Protein AF-A0A1B8XVZ8-F1 (afdb_monomer)

Structure (mmCIF, N/CA/C/O backbone):
data_AF-A0A1B8XVZ8-F1
#
_entry.id   AF-A0A1B8XVZ8-F1
#
loop_
_atom_site.group_PDB
_atom_site.id
_atom_site.type_symbol
_atom_site.label_atom_id
_atom_site.label_alt_id
_atom_site.label_comp_id
_atom_site.label_asym_id
_atom_site.label_entity_id
_atom_site.label_seq_id
_atom_site.pdbx_PDB_ins_code
_atom_site.Cartn_x
_atom_site.Cartn_y
_atom_site.Cartn_z
_atom_site.occupancy
_atom_site.B_iso_or_equiv
_atom_site.auth_seq_id
_atom_site.auth_comp_id
_atom_site.auth_asym_id
_atom_site.auth_atom_id
_atom_site.pdbx_PDB_model_num
ATOM 1 N N . MET A 1 1 ? -0.360 -5.481 -112.621 1.00 39.66 1 MET A N 1
ATOM 2 C CA . MET A 1 1 ? 1.104 -5.277 -112.575 1.00 39.66 1 MET A CA 1
ATOM 3 C C . MET A 1 1 ? 1.523 -5.323 -111.112 1.00 39.66 1 MET A C 1
ATOM 5 O O . MET A 1 1 ? 0.872 -4.673 -110.307 1.00 39.66 1 MET A O 1
ATOM 9 N N . LEU A 1 2 ? 2.487 -6.186 -110.783 1.00 43.72 2 LEU A N 1
ATOM 10 C CA . LEU A 1 2 ? 2.990 -6.499 -109.436 1.00 43.72 2 LEU A CA 1
ATOM 11 C C . LEU A 1 2 ? 3.432 -5.264 -108.626 1.00 43.72 2 LEU A C 1
ATOM 13 O O . LEU A 1 2 ? 4.011 -4.345 -109.195 1.00 43.72 2 LEU A O 1
ATOM 17 N N . GLY A 1 3 ? 3.289 -5.325 -107.295 1.00 42.59 3 GLY A N 1
ATOM 18 C CA . GLY A 1 3 ? 3.869 -4.341 -106.373 1.00 42.59 3 GLY A CA 1
ATOM 19 C C . GLY A 1 3 ? 3.903 -4.780 -104.898 1.00 42.59 3 GLY A C 1
ATOM 20 O O . GLY A 1 3 ? 3.049 -4.368 -104.131 1.00 42.59 3 GLY A O 1
ATOM 21 N N . TYR A 1 4 ? 4.854 -5.663 -104.560 1.00 45.09 4 TYR A N 1
ATOM 22 C CA . TYR A 1 4 ? 5.573 -5.867 -103.277 1.00 45.09 4 TYR A CA 1
ATOM 23 C C . TYR A 1 4 ? 4.882 -5.677 -101.891 1.00 45.09 4 TYR A C 1
ATOM 25 O O . TYR A 1 4 ? 4.446 -4.600 -101.501 1.00 45.09 4 TYR A O 1
ATOM 33 N N . ARG A 1 5 ? 4.941 -6.743 -101.070 1.00 46.56 5 ARG A N 1
ATOM 34 C CA . ARG A 1 5 ? 4.748 -6.772 -99.598 1.00 46.56 5 ARG A CA 1
ATOM 35 C C . ARG A 1 5 ? 6.018 -6.325 -98.862 1.00 46.56 5 ARG A C 1
ATOM 37 O O . ARG A 1 5 ? 7.082 -6.800 -99.238 1.00 46.56 5 ARG A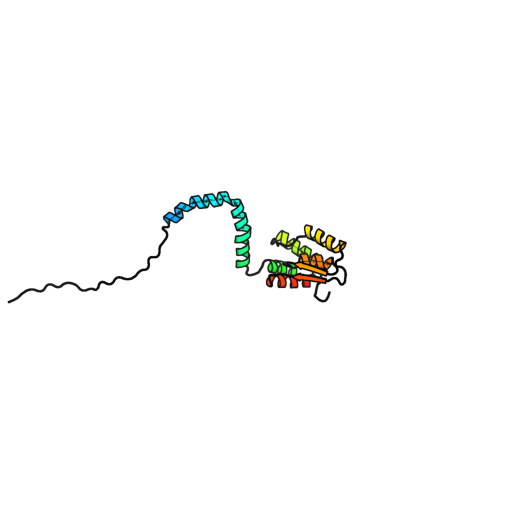 O 1
ATOM 44 N N . LEU A 1 6 ? 5.878 -5.638 -97.721 1.00 53.22 6 LEU A N 1
ATOM 45 C CA . LEU A 1 6 ? 6.696 -5.849 -96.507 1.00 53.22 6 LEU A CA 1
ATOM 46 C C . LEU A 1 6 ? 5.843 -5.592 -95.233 1.00 53.22 6 LEU A C 1
ATOM 48 O O . LEU A 1 6 ? 4.955 -4.741 -95.289 1.00 53.22 6 LEU A O 1
ATOM 52 N N . PRO A 1 7 ? 6.055 -6.327 -94.117 1.00 53.31 7 PRO A N 1
ATOM 53 C CA . PRO A 1 7 ? 5.174 -6.334 -92.942 1.00 53.31 7 PRO A CA 1
ATOM 54 C C . PRO A 1 7 ? 5.705 -5.449 -91.797 1.00 53.31 7 PRO A C 1
ATOM 56 O O . PRO A 1 7 ? 6.915 -5.366 -91.598 1.00 53.31 7 PRO A O 1
ATOM 59 N N . ILE A 1 8 ? 4.822 -4.843 -90.994 1.00 54.94 8 ILE A N 1
ATOM 60 C CA . ILE A 1 8 ? 5.209 -4.165 -89.744 1.00 54.94 8 ILE A CA 1
ATOM 61 C C . ILE A 1 8 ? 4.353 -4.694 -88.584 1.00 54.94 8 ILE A C 1
ATOM 63 O O . ILE A 1 8 ? 3.176 -4.377 -88.470 1.00 54.94 8 ILE A O 1
ATOM 67 N N . SER A 1 9 ? 5.008 -5.557 -87.801 1.00 46.16 9 SER A N 1
ATOM 68 C CA . SER A 1 9 ? 4.951 -5.800 -86.350 1.00 46.16 9 SER A CA 1
ATOM 69 C C . SER A 1 9 ? 3.714 -5.385 -85.541 1.00 46.16 9 SER A C 1
ATOM 71 O O . SER A 1 9 ? 3.433 -4.203 -85.358 1.00 46.16 9 SER A O 1
ATOM 73 N N . ASP A 1 10 ? 3.123 -6.393 -84.898 1.00 50.22 10 ASP A N 1
ATOM 74 C CA . ASP A 1 10 ? 2.216 -6.320 -83.751 1.00 50.22 10 ASP A CA 1
ATOM 75 C C . ASP A 1 10 ? 2.806 -5.568 -82.540 1.00 50.22 10 ASP A C 1
ATOM 77 O O . ASP A 1 10 ? 4.005 -5.668 -82.269 1.00 50.22 10 ASP A O 1
ATOM 81 N N . THR A 1 11 ? 1.942 -4.887 -81.772 1.00 50.44 11 THR A N 1
ATOM 82 C CA . THR A 1 11 ? 1.692 -5.032 -80.307 1.00 50.44 11 THR A CA 1
ATOM 83 C C . THR A 1 11 ? 1.276 -3.714 -79.611 1.00 50.44 11 THR A C 1
ATOM 85 O O . THR A 1 11 ? 1.648 -2.628 -80.057 1.00 50.44 11 THR A O 1
ATOM 88 N N . PRO A 1 12 ? 0.452 -3.782 -78.537 1.00 50.31 12 PRO A N 1
ATOM 89 C CA . PRO A 1 12 ? -0.285 -2.647 -77.979 1.00 50.31 12 PRO A CA 1
ATOM 90 C C . PRO A 1 12 ? 0.503 -1.918 -76.878 1.00 50.31 12 PRO A C 1
ATOM 92 O O . PRO A 1 12 ? 1.134 -2.548 -76.032 1.00 50.31 12 PRO A O 1
ATOM 95 N N . ILE A 1 13 ? 0.413 -0.586 -76.830 1.00 54.59 13 ILE A N 1
ATOM 96 C CA . ILE A 1 13 ? 1.015 0.217 -75.757 1.00 54.59 13 ILE A CA 1
ATOM 97 C C . ILE A 1 13 ? -0.054 0.558 -74.715 1.00 54.59 13 ILE A C 1
ATOM 99 O O . ILE A 1 13 ? -0.819 1.506 -74.864 1.00 54.59 13 ILE A O 1
ATOM 103 N N . THR A 1 14 ? -0.047 -0.193 -73.620 1.00 55.38 14 THR A N 1
ATOM 104 C CA . THR A 1 14 ? -0.443 0.296 -72.293 1.00 55.38 14 THR A CA 1
ATOM 105 C C . THR A 1 14 ? 0.753 0.145 -71.363 1.00 55.38 14 THR A C 1
ATOM 107 O O . THR A 1 14 ? 1.286 -0.960 -71.257 1.00 55.38 14 THR A O 1
ATOM 110 N N . PRO A 1 15 ? 1.128 1.200 -70.626 1.00 52.59 15 PRO A N 1
ATOM 111 C CA . PRO A 1 15 ? 1.596 0.998 -69.263 1.00 52.59 15 PRO A CA 1
ATOM 112 C C . PRO A 1 15 ? 0.794 1.900 -68.311 1.00 52.59 15 PRO A C 1
ATOM 114 O O . PRO A 1 15 ? 0.677 3.105 -68.503 1.00 52.59 15 PRO A O 1
ATOM 117 N N . LEU A 1 16 ? 0.017 1.308 -67.409 1.00 45.56 16 LEU A N 1
ATOM 118 C CA . LEU A 1 16 ? 0.456 0.849 -66.086 1.00 45.56 16 LEU A CA 1
ATOM 119 C C . LEU A 1 16 ? 0.626 2.027 -65.108 1.00 45.56 16 LEU A C 1
ATOM 121 O O . LEU A 1 16 ? 1.671 2.666 -65.023 1.00 45.56 16 LEU A O 1
ATOM 125 N N . LEU A 1 17 ? -0.443 2.277 -64.350 1.00 53.72 17 LEU A N 1
ATOM 126 C CA . LEU A 1 17 ? -0.427 2.996 -63.078 1.00 53.72 17 LEU A CA 1
ATOM 127 C C . LEU A 1 17 ? 0.531 2.302 -62.094 1.00 53.72 17 LEU A C 1
ATOM 129 O O . LEU A 1 17 ? 0.345 1.123 -61.801 1.00 53.72 17 LEU A O 1
ATOM 133 N N . LEU A 1 18 ? 1.472 3.045 -61.507 1.00 57.47 18 LEU A N 1
ATOM 134 C CA . LEU A 1 18 ? 2.096 2.698 -60.224 1.00 57.47 18 LEU A CA 1
ATOM 135 C C . LEU A 1 18 ? 2.129 3.946 -59.319 1.00 57.47 18 LEU A C 1
ATOM 137 O O . LEU A 1 18 ? 2.445 5.037 -59.799 1.00 57.47 18 LEU A O 1
ATOM 141 N N . PRO A 1 19 ? 1.780 3.824 -58.024 1.00 52.00 19 PRO A N 1
ATOM 142 C CA . PRO A 1 19 ? 1.675 4.957 -57.114 1.00 52.00 19 PRO A CA 1
ATOM 143 C C . PRO A 1 19 ? 3.063 5.409 -56.640 1.00 52.00 19 PRO A C 1
ATOM 145 O O . PRO A 1 19 ? 3.910 4.596 -56.274 1.00 52.00 19 PRO A O 1
ATOM 148 N N . LEU A 1 20 ? 3.282 6.726 -56.605 1.00 51.56 20 LEU A N 1
ATOM 149 C CA . LEU A 1 20 ? 4.469 7.357 -56.024 1.00 51.56 20 LEU A CA 1
ATOM 150 C C . LEU A 1 20 ? 4.533 7.081 -54.507 1.00 51.56 20 LEU A C 1
ATOM 152 O O . LEU A 1 20 ? 4.014 7.849 -53.695 1.00 51.56 20 LEU A O 1
ATOM 156 N N . SER A 1 21 ? 5.212 6.014 -54.091 1.00 59.22 21 SER A N 1
ATOM 157 C CA . SER A 1 21 ? 5.698 5.899 -52.716 1.00 59.22 21 SER A CA 1
ATOM 158 C C . SER A 1 21 ? 6.883 6.853 -52.549 1.00 59.22 21 SER A C 1
ATOM 160 O O . SER A 1 21 ? 7.985 6.571 -53.022 1.00 59.22 21 SER A O 1
ATOM 162 N N . ARG A 1 22 ? 6.672 8.005 -51.899 1.00 63.50 22 ARG A N 1
ATOM 163 C CA . ARG A 1 22 ? 7.755 8.904 -51.465 1.00 63.50 22 ARG A CA 1
ATOM 164 C C . ARG A 1 22 ? 8.618 8.190 -50.419 1.00 63.50 22 ARG A C 1
ATOM 166 O O . ARG A 1 22 ? 8.406 8.335 -49.220 1.00 63.50 22 ARG A O 1
ATOM 173 N N . MET A 1 23 ? 9.593 7.412 -50.880 1.00 62.47 23 MET A N 1
ATOM 174 C CA . MET A 1 23 ? 10.699 6.938 -50.057 1.00 62.47 23 MET A CA 1
ATOM 175 C C . MET A 1 23 ? 11.576 8.142 -49.726 1.00 62.47 23 MET A C 1
ATOM 177 O O . MET A 1 23 ? 12.202 8.736 -50.603 1.00 62.47 23 MET A O 1
ATOM 181 N N . VAL A 1 24 ? 11.604 8.531 -48.454 1.00 68.12 24 VAL A N 1
ATOM 182 C CA . VAL A 1 24 ? 12.625 9.452 -47.954 1.00 68.12 24 VAL A CA 1
ATOM 183 C C . VAL A 1 24 ? 13.976 8.774 -48.186 1.00 68.12 24 VAL A C 1
ATOM 185 O O . VAL A 1 24 ? 14.163 7.630 -47.774 1.00 68.12 24 VAL A O 1
ATOM 188 N N . SER A 1 25 ? 14.890 9.433 -48.905 1.00 80.62 25 SER A N 1
ATOM 189 C CA . SER A 1 25 ? 16.173 8.824 -49.271 1.00 80.62 25 SER A CA 1
ATOM 190 C C . SER A 1 25 ? 16.944 8.414 -48.006 1.00 80.62 25 SER A C 1
ATOM 192 O O . SER A 1 25 ? 17.126 9.256 -47.121 1.00 80.62 25 SER A O 1
ATOM 194 N N . PRO A 1 26 ? 17.431 7.163 -47.899 1.00 77.75 26 PRO A N 1
ATOM 195 C CA . PRO A 1 26 ? 18.151 6.679 -46.717 1.00 77.75 26 PRO A CA 1
ATOM 196 C C . PRO A 1 26 ? 19.396 7.520 -46.387 1.00 77.75 26 PRO A C 1
ATOM 198 O O . PRO A 1 26 ? 19.793 7.613 -45.227 1.00 77.75 26 PRO A O 1
ATOM 201 N N . ALA A 1 27 ? 19.961 8.215 -47.379 1.00 80.19 27 ALA A N 1
ATOM 202 C CA . ALA A 1 27 ? 21.061 9.158 -47.193 1.00 80.19 27 ALA A CA 1
ATOM 203 C C . ALA A 1 27 ? 20.692 10.349 -46.290 1.00 80.19 27 ALA A C 1
ATOM 205 O O . ALA A 1 27 ? 21.509 10.801 -45.491 1.00 80.19 27 ALA A O 1
ATOM 206 N N . ILE A 1 28 ? 19.449 10.834 -46.377 1.00 81.62 28 ILE A N 1
ATOM 207 C CA . ILE A 1 28 ? 18.967 11.949 -45.555 1.00 81.62 28 ILE A CA 1
ATOM 208 C C . ILE A 1 28 ? 18.852 11.498 -44.097 1.00 81.62 28 ILE A C 1
ATOM 210 O O . ILE A 1 28 ? 19.278 12.219 -43.204 1.00 81.62 28 ILE A O 1
ATOM 214 N N . ALA A 1 29 ? 18.357 10.282 -43.845 1.00 78.56 29 ALA A N 1
ATOM 215 C CA . ALA A 1 29 ? 18.264 9.728 -42.493 1.00 78.56 29 ALA A CA 1
ATOM 216 C C . ALA A 1 29 ? 19.648 9.539 -41.843 1.00 78.56 29 ALA A C 1
ATOM 218 O O . ALA A 1 29 ? 19.831 9.884 -40.675 1.00 78.56 29 ALA A O 1
ATOM 219 N N . LEU A 1 30 ? 20.636 9.061 -42.611 1.00 85.75 30 LEU A N 1
ATOM 220 C CA . LEU A 1 30 ? 22.019 8.890 -42.149 1.00 85.75 30 LEU A CA 1
ATOM 221 C C . LEU A 1 30 ? 22.668 10.220 -41.725 1.00 85.75 30 LEU A C 1
ATOM 223 O O . LEU A 1 30 ? 23.415 10.250 -40.748 1.00 85.75 30 LEU A O 1
ATOM 227 N N . ALA A 1 31 ? 22.349 11.330 -42.399 1.00 86.06 31 ALA A N 1
ATOM 228 C CA . ALA A 1 31 ? 22.917 12.644 -42.090 1.00 86.06 31 ALA A CA 1
ATOM 229 C C . ALA A 1 31 ? 22.510 13.185 -40.703 1.00 86.06 31 ALA A C 1
ATOM 231 O O . ALA A 1 31 ? 23.257 13.951 -40.095 1.00 86.06 31 ALA A O 1
ATOM 232 N N . PHE A 1 32 ? 21.362 12.760 -40.165 1.00 87.44 32 PHE A N 1
ATOM 233 C CA . PHE A 1 32 ? 20.898 13.178 -38.836 1.00 87.44 32 PHE A CA 1
ATOM 234 C C . PHE A 1 32 ? 21.447 12.319 -37.691 1.00 87.44 32 PHE A C 1
ATOM 236 O O . PHE A 1 32 ? 21.352 12.722 -36.531 1.00 87.44 32 PHE A O 1
ATOM 243 N N . ILE A 1 33 ? 22.062 11.169 -37.984 1.00 87.19 33 ILE A N 1
ATOM 244 C CA . ILE A 1 33 ? 22.622 10.259 -36.975 1.00 87.19 33 ILE A CA 1
ATOM 245 C C . ILE A 1 33 ? 23.597 10.954 -36.008 1.00 87.19 33 ILE A C 1
ATOM 247 O O . ILE A 1 33 ? 23.378 10.839 -34.802 1.00 87.19 33 ILE A O 1
ATOM 251 N N . PRO A 1 34 ? 24.627 11.708 -36.444 1.00 87.50 34 PRO A N 1
ATOM 252 C CA . PRO A 1 34 ? 25.554 12.353 -35.508 1.00 87.50 34 PRO A CA 1
ATOM 253 C C . PRO A 1 34 ? 24.871 13.416 -34.634 1.00 87.50 34 PRO A C 1
ATOM 255 O O . PRO A 1 34 ? 25.215 13.568 -33.459 1.00 87.50 34 PRO A O 1
ATOM 258 N N . PHE A 1 35 ? 23.861 14.113 -35.163 1.00 86.44 35 PHE A N 1
ATOM 259 C CA . PHE A 1 35 ? 23.075 15.092 -34.409 1.00 86.44 35 PHE A CA 1
ATOM 260 C C . PHE A 1 35 ? 22.212 14.417 -33.333 1.00 86.44 35 PHE A C 1
ATOM 262 O O . PHE A 1 35 ? 22.218 14.841 -32.177 1.00 86.44 35 PHE A O 1
ATOM 269 N N . ILE A 1 36 ? 21.550 13.309 -33.680 1.00 82.75 36 ILE A N 1
ATOM 270 C CA . ILE A 1 36 ? 20.770 12.495 -32.740 1.00 82.75 36 ILE A CA 1
ATOM 271 C C . ILE A 1 36 ? 21.676 11.863 -31.676 1.00 82.75 36 ILE A C 1
ATOM 273 O O . ILE A 1 36 ? 21.346 11.922 -30.495 1.00 82.75 36 ILE A O 1
ATOM 277 N N . ILE A 1 37 ? 22.842 11.327 -32.049 1.00 85.06 37 ILE A N 1
ATOM 278 C CA . ILE A 1 37 ? 23.827 10.788 -31.095 1.00 85.06 37 ILE A CA 1
ATOM 279 C C . ILE A 1 37 ? 24.281 11.880 -30.120 1.00 85.06 37 ILE A C 1
ATOM 281 O O . ILE A 1 37 ? 24.318 11.655 -28.911 1.00 85.06 37 ILE A O 1
ATOM 285 N N . THR A 1 38 ? 24.567 13.085 -30.617 1.00 85.31 38 THR A N 1
ATOM 286 C CA . THR A 1 38 ? 24.976 14.216 -29.771 1.00 85.31 38 THR A CA 1
ATOM 287 C C . THR A 1 38 ? 23.860 14.637 -28.814 1.00 85.31 38 THR A C 1
ATOM 289 O O . THR A 1 38 ? 24.129 14.878 -27.636 1.00 85.31 38 THR A O 1
ATOM 292 N N . LEU A 1 39 ? 22.605 14.667 -29.276 1.00 82.50 39 LEU A N 1
ATOM 293 C CA . LEU A 1 39 ? 21.431 14.893 -28.430 1.00 82.50 39 LEU A CA 1
ATOM 294 C C . LEU A 1 39 ? 21.294 13.806 -27.355 1.00 82.50 39 LEU A C 1
ATOM 296 O O . LEU A 1 39 ? 21.143 14.133 -26.181 1.00 82.50 39 LEU A O 1
ATOM 300 N N . ILE A 1 40 ? 21.424 12.528 -27.710 1.00 78.00 40 ILE A N 1
ATOM 301 C CA . ILE A 1 40 ? 21.340 11.417 -26.750 1.00 78.00 40 ILE A CA 1
ATOM 302 C C . ILE A 1 40 ? 22.455 11.513 -25.700 1.00 78.00 40 ILE A C 1
ATOM 304 O O . ILE A 1 40 ? 22.182 11.339 -24.516 1.00 78.00 40 ILE A O 1
ATOM 308 N N . ILE A 1 41 ? 23.692 11.846 -26.085 1.00 81.44 41 ILE A N 1
ATOM 309 C CA . ILE A 1 41 ? 24.811 12.014 -25.140 1.00 81.44 41 ILE A CA 1
ATOM 310 C C . ILE A 1 41 ? 24.594 13.239 -24.241 1.00 81.44 41 ILE A C 1
ATOM 312 O O . ILE A 1 41 ? 24.799 13.163 -23.027 1.00 81.44 41 ILE A O 1
ATOM 316 N N . ARG A 1 42 ? 24.167 14.370 -24.814 1.00 82.12 42 ARG A N 1
ATOM 317 C CA . ARG A 1 42 ? 23.926 15.624 -24.084 1.00 82.12 42 ARG A CA 1
ATOM 318 C C . ARG A 1 42 ? 22.788 15.485 -23.079 1.00 82.12 42 ARG A C 1
ATOM 320 O O . ARG A 1 42 ? 22.908 15.952 -21.951 1.00 82.12 42 ARG A O 1
ATOM 327 N N . TYR A 1 43 ? 21.716 14.810 -23.475 1.00 84.38 43 TYR A N 1
ATOM 328 C CA . TYR A 1 43 ? 20.546 14.558 -22.645 1.00 84.38 43 TYR A CA 1
ATOM 329 C C . TYR A 1 43 ? 20.589 13.178 -21.981 1.00 84.38 43 TYR A C 1
ATOM 331 O O . TYR A 1 43 ? 19.565 12.732 -21.472 1.00 84.38 43 TYR A O 1
ATOM 339 N N . ARG A 1 44 ? 21.755 12.512 -21.915 1.00 80.94 44 ARG A N 1
ATOM 340 C CA . ARG A 1 44 ? 21.891 11.123 -21.432 1.00 80.94 44 ARG A CA 1
ATOM 341 C C . ARG A 1 44 ? 21.233 10.879 -20.080 1.00 80.94 44 ARG A C 1
ATOM 343 O O . ARG A 1 44 ? 20.660 9.821 -19.871 1.00 80.94 44 ARG A O 1
ATOM 350 N N . HIS A 1 45 ? 21.278 11.858 -19.174 1.00 74.88 45 HIS A N 1
ATOM 351 C CA . HIS A 1 45 ? 20.641 11.755 -17.861 1.00 74.88 45 HIS A CA 1
ATOM 352 C C . HIS A 1 45 ? 19.112 11.777 -17.963 1.00 74.88 45 HIS A C 1
ATOM 354 O O . HIS A 1 45 ? 18.458 10.912 -17.389 1.00 74.88 45 HIS A O 1
ATOM 360 N N . TYR A 1 46 ? 18.539 12.698 -18.742 1.00 79.50 46 TYR A N 1
ATOM 361 C CA . TYR A 1 46 ? 17.097 12.743 -19.000 1.00 79.50 46 TYR A CA 1
ATOM 362 C C . TYR A 1 46 ? 16.627 11.531 -19.803 1.00 79.50 46 TYR A C 1
ATOM 364 O O . TYR A 1 46 ? 15.578 10.972 -19.508 1.00 79.50 46 TYR A O 1
ATOM 372 N N . PHE A 1 47 ? 17.426 11.078 -20.768 1.00 77.19 47 PHE A N 1
ATOM 373 C CA . PHE A 1 47 ? 17.157 9.881 -21.552 1.00 77.19 47 PHE A CA 1
ATOM 374 C C . PHE A 1 47 ? 17.201 8.616 -20.689 1.00 77.19 47 PHE A C 1
ATOM 376 O O . PHE A 1 47 ? 16.318 7.779 -20.808 1.00 77.19 47 PHE A O 1
ATOM 383 N N . LEU A 1 48 ? 18.163 8.488 -19.768 1.00 75.31 48 LEU A N 1
ATOM 384 C CA . LEU A 1 48 ? 18.219 7.379 -18.809 1.00 75.31 48 LEU A CA 1
ATOM 385 C C . LEU A 1 48 ? 17.027 7.393 -17.849 1.00 75.31 48 LEU A C 1
ATOM 387 O O . LEU A 1 48 ? 16.458 6.335 -17.579 1.00 75.31 48 LEU A O 1
ATOM 391 N N . LEU A 1 49 ? 16.629 8.572 -17.358 1.00 74.50 49 LEU A N 1
ATOM 392 C CA . LEU A 1 49 ? 15.430 8.720 -16.532 1.00 74.50 49 LEU A CA 1
ATOM 393 C C . LEU A 1 49 ? 14.174 8.346 -17.321 1.00 74.50 49 LEU A C 1
ATOM 395 O O . LEU A 1 49 ? 13.376 7.557 -16.833 1.00 74.50 49 LEU A O 1
ATOM 399 N N . PHE A 1 50 ? 14.029 8.829 -18.553 1.00 76.38 50 PHE A N 1
ATOM 400 C CA . PHE A 1 50 ? 12.910 8.500 -19.434 1.00 76.38 50 PHE A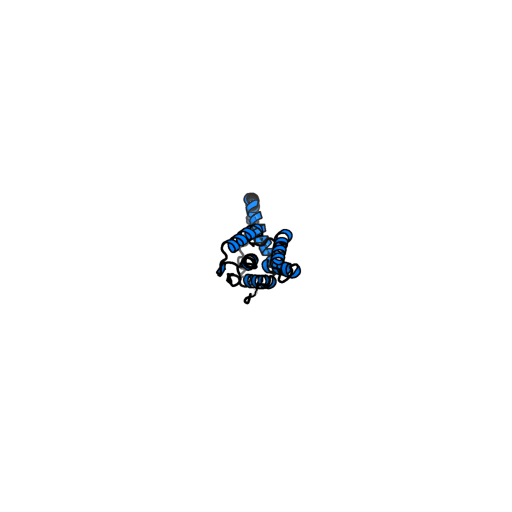 CA 1
ATOM 401 C C . PHE A 1 50 ? 12.870 7.007 -19.789 1.00 76.38 50 PHE A C 1
ATOM 403 O O . PHE A 1 50 ? 11.834 6.361 -19.658 1.00 76.38 50 PHE A O 1
ATOM 410 N N . TYR A 1 51 ? 14.004 6.425 -20.173 1.00 73.62 51 TYR A N 1
ATOM 411 C CA . TYR A 1 51 ? 14.115 5.012 -20.519 1.00 73.62 51 TYR A CA 1
ATOM 412 C C . TYR A 1 51 ? 13.747 4.116 -19.331 1.00 73.62 51 TYR A C 1
ATOM 414 O O . TYR A 1 51 ? 12.914 3.223 -19.474 1.00 73.62 51 TYR A O 1
ATOM 422 N N . ARG A 1 52 ? 14.292 4.385 -18.135 1.00 65.50 52 ARG A N 1
ATOM 423 C CA . ARG A 1 52 ? 13.971 3.611 -16.924 1.00 65.50 52 ARG A CA 1
ATOM 424 C C . ARG A 1 52 ? 12.545 3.849 -16.429 1.00 65.50 52 ARG A C 1
ATOM 426 O O . ARG A 1 52 ? 11.887 2.900 -16.021 1.00 65.50 52 ARG A O 1
ATOM 433 N N . ALA A 1 53 ? 12.068 5.093 -16.440 1.00 62.06 53 ALA A N 1
ATOM 434 C CA . ALA A 1 53 ? 10.767 5.445 -15.875 1.00 62.06 53 ALA A CA 1
ATOM 435 C C . ALA A 1 53 ? 9.589 5.151 -16.813 1.00 62.06 53 ALA A C 1
ATOM 437 O O . ALA A 1 53 ? 8.483 4.954 -16.320 1.00 62.06 53 ALA A O 1
ATOM 438 N N . VAL A 1 54 ? 9.802 5.133 -18.132 1.00 67.31 54 VAL A N 1
ATOM 439 C CA . VAL A 1 54 ? 8.725 4.999 -19.125 1.00 67.31 54 VAL A CA 1
ATOM 440 C C . VAL A 1 54 ? 8.888 3.735 -19.957 1.00 67.31 54 VAL A C 1
ATOM 442 O O . VAL A 1 54 ? 7.982 2.908 -19.960 1.00 67.31 54 VAL A O 1
ATOM 445 N N . LEU A 1 55 ? 10.023 3.550 -20.639 1.00 68.00 55 LEU A N 1
ATOM 446 C CA . LEU A 1 55 ? 10.182 2.441 -21.588 1.00 68.00 55 LEU A CA 1
ATOM 447 C C . LEU A 1 55 ? 10.304 1.086 -20.888 1.00 68.00 55 LEU A C 1
ATOM 449 O O . LEU A 1 55 ? 9.531 0.191 -21.201 1.00 68.00 55 LEU A O 1
ATOM 453 N N . VAL A 1 56 ? 11.202 0.939 -19.909 1.00 63.66 56 VAL A N 1
ATOM 454 C CA . VAL A 1 56 ? 11.369 -0.331 -19.174 1.00 63.66 56 VAL A CA 1
ATOM 455 C C . VAL A 1 56 ? 10.099 -0.691 -18.405 1.00 63.66 56 VAL A C 1
ATOM 457 O O . VAL A 1 56 ? 9.636 -1.823 -18.510 1.00 63.66 56 VAL A O 1
ATOM 460 N N . ARG A 1 57 ? 9.495 0.280 -17.701 1.00 60.59 57 ARG A N 1
ATOM 461 C CA . ARG A 1 57 ? 8.242 0.064 -16.956 1.00 60.59 57 ARG A CA 1
ATOM 462 C C . ARG A 1 57 ? 7.116 -0.412 -17.865 1.00 60.59 57 ARG A C 1
ATOM 464 O O . ARG A 1 57 ? 6.507 -1.442 -17.613 1.00 60.59 57 ARG A O 1
ATOM 471 N N . ARG A 1 58 ? 6.875 0.311 -18.961 1.00 63.56 58 ARG A N 1
ATOM 472 C CA . ARG A 1 58 ? 5.786 -0.010 -19.888 1.00 63.56 58 ARG A CA 1
ATOM 473 C C . ARG A 1 58 ? 6.036 -1.311 -20.643 1.00 63.56 58 ARG A C 1
ATOM 475 O O . ARG A 1 58 ? 5.079 -2.004 -20.965 1.00 63.56 58 ARG A O 1
ATOM 482 N N . PHE A 1 59 ? 7.297 -1.655 -20.902 1.00 63.81 59 PHE A N 1
ATOM 483 C CA . PHE A 1 59 ? 7.647 -2.928 -21.519 1.00 63.81 59 PHE A CA 1
ATOM 484 C C . PHE A 1 59 ? 7.414 -4.102 -20.562 1.00 63.81 59 PHE A C 1
ATOM 486 O O . PHE A 1 59 ? 6.820 -5.082 -20.982 1.00 63.81 59 PHE A O 1
ATOM 493 N N . GLN A 1 60 ? 7.793 -3.992 -19.283 1.00 60.81 60 GLN A N 1
ATOM 494 C CA . GLN A 1 60 ? 7.545 -5.040 -18.281 1.00 60.81 60 GLN A CA 1
ATOM 495 C C . GLN A 1 60 ? 6.054 -5.312 -18.066 1.00 60.81 60 GLN A C 1
ATOM 497 O O . GLN A 1 60 ? 5.643 -6.470 -18.006 1.00 60.81 60 GLN A O 1
ATOM 502 N N . ASP A 1 61 ? 5.231 -4.267 -17.995 1.00 64.31 61 ASP A N 1
ATOM 503 C CA . ASP A 1 61 ? 3.782 -4.437 -17.855 1.00 64.31 61 ASP A CA 1
ATOM 504 C C . ASP A 1 61 ? 3.161 -5.042 -19.127 1.00 64.31 61 ASP A C 1
ATOM 506 O O . ASP A 1 61 ? 2.260 -5.875 -19.045 1.00 64.31 61 ASP A O 1
ATOM 510 N N . TYR A 1 62 ? 3.689 -4.694 -20.307 1.00 63.44 62 TYR A N 1
ATOM 511 C CA . TYR A 1 62 ? 3.248 -5.275 -21.577 1.00 63.44 62 TYR A CA 1
ATOM 512 C C . TYR A 1 62 ? 3.664 -6.745 -21.738 1.00 63.44 62 TYR A C 1
ATOM 514 O O . TYR A 1 62 ? 2.891 -7.539 -22.265 1.00 63.44 62 TYR A O 1
ATOM 522 N N . THR A 1 63 ? 4.862 -7.131 -21.285 1.00 60.03 63 THR A N 1
ATOM 523 C CA . THR A 1 63 ? 5.355 -8.511 -21.419 1.00 60.03 63 THR A CA 1
ATOM 524 C C . THR A 1 63 ? 4.787 -9.457 -20.369 1.00 60.03 63 THR A C 1
ATOM 526 O O . THR A 1 63 ? 4.608 -10.634 -20.665 1.00 60.03 63 THR A O 1
ATOM 529 N N . THR A 1 64 ? 4.512 -8.976 -19.153 1.00 61.22 64 THR A N 1
ATOM 530 C CA . THR A 1 64 ? 3.940 -9.807 -18.079 1.00 61.22 64 THR A CA 1
ATOM 531 C C . THR A 1 64 ? 2.420 -9.901 -18.147 1.00 61.22 64 THR A C 1
ATOM 533 O O . THR A 1 64 ? 1.860 -10.865 -17.635 1.00 61.22 64 THR A O 1
ATOM 536 N N . GLY A 1 65 ? 1.740 -8.925 -18.762 1.00 71.94 65 GLY A N 1
ATOM 537 C CA . GLY A 1 65 ? 0.276 -8.885 -18.855 1.00 71.94 65 GLY A CA 1
ATOM 538 C C . GLY A 1 65 ? -0.439 -8.671 -17.514 1.00 71.94 65 GLY A C 1
ATOM 539 O O . GLY A 1 65 ? -1.666 -8.692 -17.466 1.00 71.94 65 GLY A O 1
ATOM 540 N N . VAL A 1 66 ? 0.310 -8.456 -16.428 1.00 77.44 66 VAL A N 1
ATOM 541 C CA . VAL A 1 66 ? -0.194 -8.298 -15.060 1.00 77.44 66 VAL A CA 1
ATOM 542 C C . VAL A 1 66 ? 0.289 -6.956 -14.527 1.00 77.44 66 VAL A C 1
ATOM 544 O O . VAL A 1 66 ? 1.463 -6.628 -14.671 1.00 77.44 66 VAL A O 1
ATOM 547 N N . ALA A 1 67 ? -0.597 -6.174 -13.907 1.00 83.44 67 ALA A N 1
ATOM 548 C CA . ALA A 1 67 ? -0.229 -4.889 -13.319 1.00 83.44 67 ALA A CA 1
ATOM 549 C C . ALA A 1 67 ? 0.741 -5.069 -12.138 1.00 83.44 67 ALA A C 1
ATOM 551 O O . ALA A 1 67 ? 0.685 -6.062 -11.409 1.00 83.44 67 ALA A O 1
ATOM 552 N N . ARG A 1 68 ? 1.613 -4.084 -11.914 1.00 86.00 68 ARG A N 1
ATOM 553 C CA . ARG A 1 68 ? 2.579 -4.078 -10.805 1.00 86.00 68 ARG A CA 1
ATOM 554 C C . ARG A 1 68 ? 1.925 -4.292 -9.439 1.00 86.00 68 ARG A C 1
ATOM 556 O O . ARG A 1 68 ? 2.470 -4.989 -8.590 1.00 86.00 68 ARG A O 1
ATOM 563 N N . GLU A 1 69 ? 0.768 -3.680 -9.229 1.00 89.81 69 GLU A N 1
ATOM 564 C CA . GLU A 1 69 ? -0.012 -3.784 -8.000 1.00 89.81 69 GLU A CA 1
ATOM 565 C C . GLU A 1 69 ? -0.486 -5.225 -7.771 1.00 89.81 69 GLU A C 1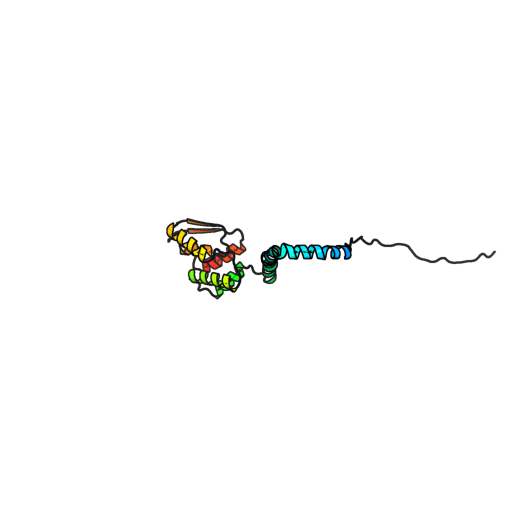
ATOM 567 O O . GLU A 1 69 ? -0.391 -5.729 -6.656 1.00 89.81 69 GLU A O 1
ATOM 572 N N . GLU A 1 70 ? -0.902 -5.920 -8.831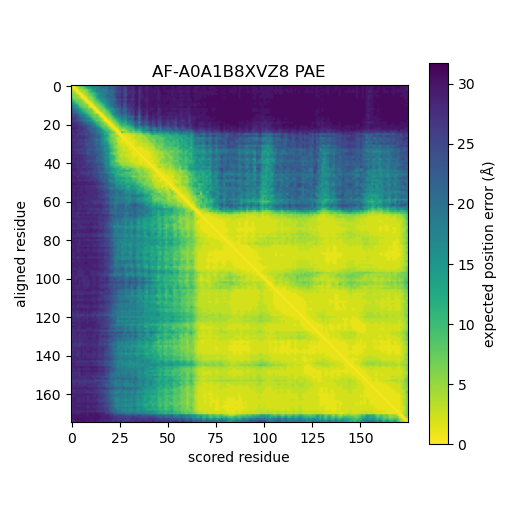 1.00 91.56 70 GLU A N 1
ATOM 573 C CA . GLU A 1 70 ? -1.302 -7.326 -8.750 1.00 91.56 70 GLU A CA 1
ATOM 574 C C . GLU A 1 70 ? -0.082 -8.228 -8.497 1.00 91.56 70 GLU A C 1
ATOM 576 O O . GLU A 1 70 ? -0.163 -9.116 -7.657 1.00 91.56 70 GLU A O 1
ATOM 581 N N . ARG A 1 71 ? 1.085 -7.968 -9.113 1.00 92.31 71 ARG A N 1
ATOM 582 C CA . ARG A 1 71 ? 2.330 -8.703 -8.789 1.00 92.31 71 ARG A CA 1
ATOM 583 C C . ARG A 1 71 ? 2.710 -8.566 -7.313 1.00 92.31 71 ARG A C 1
ATOM 585 O O . ARG A 1 71 ? 3.042 -9.560 -6.669 1.00 92.31 71 ARG A O 1
ATOM 592 N N . ALA A 1 72 ? 2.626 -7.349 -6.778 1.00 92.88 72 ALA A N 1
ATOM 593 C CA . ALA A 1 72 ? 2.873 -7.092 -5.365 1.00 92.88 72 ALA A CA 1
ATOM 594 C C . ALA A 1 72 ? 1.866 -7.829 -4.475 1.00 92.88 72 ALA A C 1
ATOM 596 O O . ALA A 1 72 ? 2.264 -8.470 -3.506 1.00 92.88 72 ALA A O 1
ATOM 597 N N . PHE A 1 73 ? 0.580 -7.797 -4.829 1.00 94.94 73 PHE A N 1
ATOM 598 C CA . PHE A 1 73 ? -0.445 -8.542 -4.106 1.00 94.94 73 PHE A CA 1
ATOM 599 C C . PHE A 1 73 ? -0.168 -10.048 -4.099 1.00 94.94 73 PHE A C 1
ATOM 601 O O . PHE A 1 73 ? -0.233 -10.654 -3.039 1.00 94.94 73 PHE A O 1
ATOM 608 N N . GLN A 1 74 ? 0.208 -10.650 -5.230 1.00 95.25 74 GLN A N 1
ATOM 609 C CA . GLN A 1 74 ? 0.534 -12.080 -5.289 1.00 95.25 74 GLN A CA 1
ATOM 610 C C . GLN A 1 74 ? 1.729 -12.443 -4.395 1.00 95.25 74 GLN A C 1
ATOM 612 O O . GLN A 1 74 ? 1.722 -13.476 -3.723 1.00 95.25 74 GLN A O 1
ATOM 617 N N . TYR A 1 75 ? 2.746 -11.580 -4.339 1.00 95.69 75 TYR A N 1
ATOM 618 C CA . TYR A 1 75 ? 3.866 -11.763 -3.418 1.00 95.69 75 TYR A CA 1
ATOM 619 C C . TYR A 1 75 ? 3.409 -11.696 -1.956 1.00 95.69 75 TYR A C 1
ATOM 621 O O . TYR A 1 75 ? 3.749 -12.564 -1.155 1.00 95.69 75 TYR A O 1
ATOM 6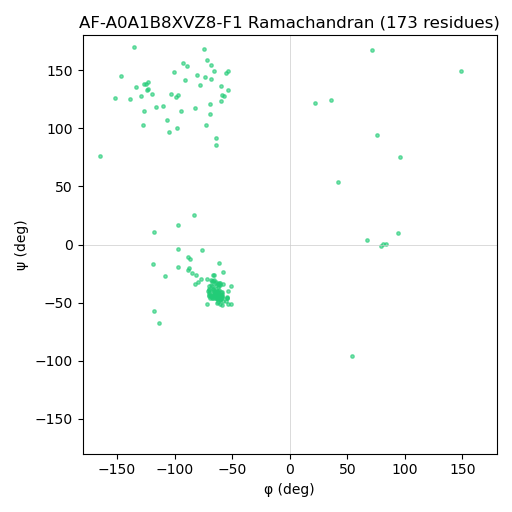29 N N . VAL A 1 76 ? 2.592 -10.702 -1.614 1.00 96.19 76 VAL A N 1
ATOM 630 C CA . VAL A 1 76 ? 2.076 -10.523 -0.253 1.00 96.19 76 VAL A CA 1
ATOM 631 C C . VAL A 1 76 ? 1.158 -11.678 0.142 1.00 96.19 76 VAL A C 1
ATOM 633 O O . VAL A 1 76 ? 1.331 -12.236 1.215 1.00 96.19 76 VAL A O 1
ATOM 636 N N . LEU A 1 77 ? 0.259 -12.116 -0.737 1.00 96.00 77 LEU A N 1
ATOM 637 C CA . LEU A 1 77 ? -0.645 -13.243 -0.503 1.00 96.00 77 LEU A CA 1
ATOM 638 C C . LEU A 1 77 ? 0.103 -14.545 -0.183 1.00 96.00 77 LEU A C 1
ATOM 640 O O . LEU A 1 77 ? -0.387 -15.369 0.582 1.00 96.00 77 LEU A O 1
ATOM 644 N N . THR A 1 78 ? 1.279 -14.739 -0.779 1.00 96.50 78 THR A N 1
ATOM 645 C CA . THR A 1 78 ? 2.071 -15.968 -0.623 1.00 96.50 78 THR A CA 1
ATOM 646 C C . THR A 1 78 ? 3.029 -15.937 0.567 1.00 96.50 78 THR A C 1
ATOM 648 O O . THR A 1 78 ? 3.422 -17.002 1.038 1.00 96.50 78 THR A O 1
ATOM 651 N N . HIS A 1 79 ? 3.405 -14.751 1.057 1.00 96.81 79 HIS A N 1
ATOM 652 C CA . HIS A 1 79 ? 4.432 -14.590 2.096 1.00 96.81 79 HIS A CA 1
ATOM 653 C C . HIS A 1 79 ? 3.925 -13.935 3.386 1.00 96.81 79 HIS A C 1
ATOM 655 O O . HIS A 1 79 ? 4.617 -14.009 4.400 1.00 96.81 79 HIS A O 1
ATOM 661 N N . ALA A 1 80 ? 2.766 -13.273 3.369 1.00 96.88 80 ALA A N 1
ATOM 662 C CA . ALA A 1 80 ? 2.193 -12.632 4.545 1.00 96.88 80 ALA A CA 1
ATOM 663 C C . ALA A 1 80 ? 1.295 -13.583 5.341 1.00 96.88 80 ALA A C 1
ATOM 665 O O . ALA A 1 80 ? 0.693 -14.502 4.788 1.00 96.88 80 ALA A O 1
ATOM 666 N N . ILE A 1 81 ? 1.177 -13.327 6.644 1.00 96.25 81 ILE A N 1
ATOM 667 C CA . ILE A 1 81 ? 0.224 -14.015 7.516 1.00 96.25 81 ILE A CA 1
ATOM 668 C C . ILE A 1 81 ? -1.148 -13.330 7.367 1.00 96.25 81 ILE A C 1
ATOM 670 O O . ILE A 1 81 ? -1.257 -12.144 7.687 1.00 96.25 81 ILE A O 1
ATOM 674 N N . PRO A 1 82 ? -2.196 -14.032 6.892 1.00 95.69 82 PRO A N 1
ATOM 675 C CA . PRO A 1 82 ? -3.540 -13.465 6.802 1.00 95.69 82 PRO A CA 1
ATOM 676 C C . PRO A 1 82 ? -4.064 -13.025 8.174 1.00 95.69 82 PRO A C 1
ATOM 678 O O . PRO A 1 82 ? -3.921 -13.754 9.156 1.00 95.69 82 PRO A O 1
ATOM 681 N N . GLY A 1 83 ? -4.690 -11.852 8.235 1.00 95.38 83 GLY A N 1
ATOM 682 C CA . GLY A 1 83 ? -5.214 -11.256 9.466 1.00 95.38 83 GLY A CA 1
ATOM 683 C C . GLY A 1 83 ? -4.169 -10.561 10.346 1.00 95.38 83 GLY A C 1
ATOM 684 O O . GLY A 1 83 ? -4.536 -10.011 11.380 1.00 95.38 83 GLY A O 1
ATOM 685 N N . ASP A 1 84 ? -2.888 -10.559 9.957 1.00 96.81 84 ASP A N 1
ATOM 686 C CA . ASP A 1 84 ? -1.846 -9.764 10.613 1.00 96.81 84 ASP A CA 1
ATOM 687 C C . ASP A 1 84 ? -1.489 -8.541 9.743 1.00 96.81 84 ASP A C 1
ATOM 689 O O . ASP A 1 84 ? -0.670 -8.647 8.818 1.00 96.81 84 ASP A O 1
ATOM 693 N N . PRO A 1 85 ? -2.072 -7.359 10.019 1.00 96.50 85 PRO A N 1
ATOM 694 C CA . PRO A 1 85 ? -1.825 -6.160 9.224 1.00 96.50 85 PRO A CA 1
ATOM 695 C C . PRO A 1 85 ? -0.356 -5.726 9.262 1.00 96.50 85 PRO A C 1
ATOM 697 O O . PRO A 1 85 ? 0.175 -5.260 8.251 1.00 96.50 85 PRO A O 1
ATOM 700 N N . GLN A 1 86 ? 0.343 -5.926 10.384 1.00 96.94 86 GLN A N 1
ATOM 701 C CA . GLN A 1 86 ? 1.748 -5.544 10.497 1.00 96.94 86 GLN A CA 1
ATOM 702 C C . GLN A 1 86 ? 2.634 -6.461 9.653 1.00 96.94 86 GLN A C 1
ATOM 704 O O . GLN A 1 86 ? 3.562 -5.984 8.991 1.00 96.94 86 GLN A O 1
ATOM 709 N N . HIS A 1 87 ? 2.350 -7.765 9.636 1.00 97.75 87 HIS A N 1
ATOM 710 C CA . HIS A 1 87 ? 3.066 -8.695 8.769 1.00 97.75 87 HIS A CA 1
ATOM 711 C C . HIS A 1 87 ? 2.807 -8.388 7.291 1.00 97.75 87 HIS A C 1
ATOM 713 O O . HIS A 1 87 ? 3.751 -8.389 6.502 1.00 97.75 87 HIS A O 1
ATOM 719 N N . VAL A 1 88 ? 1.567 -8.063 6.913 1.00 97.56 88 VAL A N 1
ATOM 720 C CA . VAL A 1 88 ? 1.220 -7.647 5.543 1.00 97.56 88 VAL A CA 1
ATOM 721 C C . VAL A 1 88 ? 2.030 -6.416 5.114 1.00 97.56 88 VAL A C 1
ATOM 723 O O . VAL A 1 88 ? 2.652 -6.436 4.048 1.00 97.56 88 VAL A O 1
ATOM 726 N N . LEU A 1 89 ? 2.099 -5.372 5.950 1.00 97.12 89 LEU A N 1
ATOM 727 C CA . LEU A 1 89 ? 2.898 -4.169 5.675 1.00 97.12 89 LEU A CA 1
ATOM 728 C C . LEU A 1 89 ? 4.396 -4.479 5.543 1.00 97.12 89 LEU A C 1
ATOM 730 O O . LEU A 1 89 ? 5.041 -4.027 4.595 1.00 97.12 89 LEU A O 1
ATOM 734 N N . ASN A 1 90 ?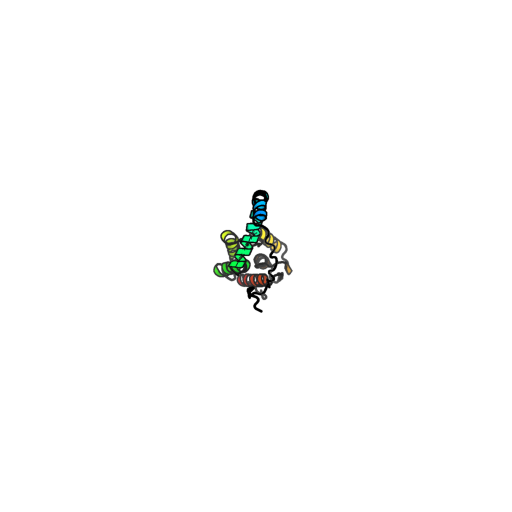 4.942 -5.302 6.441 1.00 97.19 90 ASN A N 1
ATOM 735 C CA . ASN A 1 90 ? 6.349 -5.705 6.398 1.00 97.19 90 ASN A CA 1
ATOM 736 C C . ASN A 1 90 ? 6.680 -6.479 5.112 1.00 97.19 90 ASN A C 1
ATOM 738 O O . ASN A 1 90 ? 7.733 -6.263 4.510 1.00 97.19 90 ASN A O 1
ATOM 742 N N . THR A 1 91 ? 5.784 -7.360 4.660 1.00 97.06 91 THR A N 1
ATOM 743 C CA . THR A 1 91 ? 5.950 -8.104 3.405 1.00 97.06 91 THR A CA 1
ATOM 744 C C . THR A 1 91 ? 5.903 -7.173 2.188 1.00 97.06 91 THR A C 1
ATOM 746 O O . THR A 1 91 ? 6.698 -7.341 1.261 1.00 97.06 91 THR A O 1
ATOM 749 N N . PHE A 1 92 ? 5.045 -6.147 2.195 1.00 95.94 92 PHE A N 1
ATOM 750 C CA . PHE A 1 92 ? 5.069 -5.096 1.170 1.00 95.94 92 PHE A CA 1
ATOM 751 C C . PHE A 1 92 ? 6.401 -4.344 1.141 1.00 95.94 92 PHE A C 1
ATOM 753 O O . PHE A 1 92 ? 6.945 -4.101 0.062 1.00 95.94 92 PHE A O 1
ATOM 760 N N . ASP A 1 93 ? 6.941 -3.987 2.306 1.00 95.38 93 ASP A N 1
ATOM 761 C CA . ASP A 1 93 ? 8.217 -3.275 2.399 1.00 95.38 93 ASP A CA 1
ATOM 762 C C . ASP A 1 93 ? 9.375 -4.123 1.856 1.00 95.38 93 ASP A C 1
ATOM 764 O O . ASP A 1 93 ? 10.206 -3.611 1.101 1.00 95.38 93 ASP A O 1
ATOM 768 N N . GLN A 1 94 ? 9.383 -5.426 2.157 1.00 95.69 94 GLN A N 1
ATOM 769 C CA . GLN A 1 94 ? 10.344 -6.388 1.603 1.00 95.69 94 GLN A CA 1
ATOM 770 C C . GLN A 1 94 ? 10.220 -6.521 0.078 1.00 95.69 94 GLN A C 1
ATOM 772 O O . GLN A 1 94 ? 11.228 -6.512 -0.632 1.00 95.69 94 GLN A O 1
ATOM 777 N N . TYR A 1 95 ? 8.996 -6.597 -0.453 1.00 94.75 95 TYR A N 1
ATOM 778 C CA . TYR A 1 95 ? 8.774 -6.622 -1.900 1.00 94.75 95 TYR A CA 1
ATOM 779 C C . TYR A 1 95 ? 9.311 -5.351 -2.572 1.00 94.75 95 TYR A C 1
ATOM 781 O O . TYR A 1 95 ? 10.015 -5.416 -3.584 1.00 94.75 95 TYR A O 1
ATOM 789 N N . CYS A 1 96 ? 9.033 -4.188 -1.980 1.00 92.75 96 CYS A N 1
ATOM 790 C CA . CYS A 1 96 ? 9.491 -2.897 -2.482 1.00 92.75 96 CYS A CA 1
ATOM 791 C C . CYS A 1 96 ? 11.015 -2.736 -2.462 1.00 92.75 96 CYS A C 1
ATOM 793 O O . CYS A 1 96 ? 11.553 -2.030 -3.320 1.00 92.75 96 CYS A O 1
ATOM 795 N N . SER A 1 97 ? 11.708 -3.341 -1.491 1.00 90.38 97 SER A N 1
ATOM 796 C CA . SER A 1 97 ? 13.166 -3.258 -1.374 1.00 90.38 97 SER A CA 1
ATOM 797 C C . SER A 1 97 ? 13.902 -4.250 -2.272 1.00 90.38 97 SER A C 1
ATOM 799 O O . SER A 1 97 ? 14.982 -3.922 -2.764 1.00 90.38 97 SER A O 1
ATOM 801 N N . HIS A 1 98 ? 13.344 -5.446 -2.491 1.00 89.44 98 HIS A N 1
ATOM 802 C CA . HIS A 1 98 ? 14.047 -6.543 -3.165 1.00 89.44 98 HIS A CA 1
ATOM 803 C C . HIS A 1 98 ? 13.557 -6.849 -4.581 1.00 89.44 98 HIS A C 1
ATOM 805 O O . HIS A 1 98 ? 14.342 -7.352 -5.386 1.00 89.44 98 HIS A O 1
ATOM 811 N N . CYS A 1 99 ? 12.296 -6.561 -4.901 1.00 88.25 99 CYS A N 1
ATOM 812 C CA . CYS A 1 99 ? 11.683 -6.980 -6.160 1.00 88.25 99 CYS A CA 1
ATOM 813 C C . CYS A 1 99 ? 11.354 -5.783 -7.049 1.00 88.25 99 CYS A C 1
ATOM 815 O O . CYS A 1 99 ? 11.954 -5.604 -8.109 1.00 88.25 99 CYS A O 1
ATOM 817 N N . GLU A 1 100 ? 10.398 -4.957 -6.629 1.00 86.38 100 GLU A N 1
ATOM 818 C CA . GLU A 1 100 ? 9.878 -3.888 -7.470 1.00 86.38 100 GLU A CA 1
ATOM 819 C C . GLU A 1 100 ? 9.371 -2.717 -6.634 1.00 86.38 100 GLU A C 1
ATOM 821 O O . GLU A 1 100 ? 8.503 -2.858 -5.777 1.00 86.38 100 GLU A O 1
ATOM 826 N N . HIS A 1 101 ? 9.880 -1.522 -6.926 1.00 86.31 101 HIS A N 1
ATOM 827 C CA . HIS A 1 101 ? 9.488 -0.323 -6.200 1.00 86.31 101 HIS A CA 1
ATOM 828 C C . HIS A 1 101 ? 8.036 0.076 -6.515 1.00 86.31 101 HIS A C 1
ATOM 830 O O . HIS A 1 101 ? 7.702 0.389 -7.667 1.00 86.31 101 HIS A O 1
ATOM 836 N N . LEU A 1 102 ? 7.190 0.128 -5.484 1.00 87.19 102 LEU A N 1
ATOM 837 C CA . LEU A 1 102 ? 5.830 0.664 -5.540 1.00 87.19 102 LEU A CA 1
ATOM 838 C C . LEU A 1 102 ? 5.806 2.146 -5.164 1.00 87.19 102 LEU A C 1
ATOM 840 O O . LEU A 1 102 ? 6.652 2.636 -4.427 1.00 87.19 102 LEU A O 1
ATOM 844 N N . SER A 1 103 ? 4.787 2.860 -5.635 1.00 86.06 103 SER A N 1
ATOM 845 C CA . SER A 1 103 ? 4.567 4.273 -5.298 1.00 86.06 103 SER A CA 1
ATOM 846 C C . SER A 1 103 ? 3.841 4.466 -3.957 1.00 86.06 103 SER A C 1
ATOM 848 O O . SER A 1 103 ? 3.155 5.469 -3.778 1.00 86.06 103 SER A O 1
ATOM 850 N N . ASN A 1 104 ? 3.951 3.502 -3.039 1.00 88.06 104 ASN A N 1
ATOM 851 C CA . ASN A 1 104 ? 3.331 3.590 -1.721 1.00 88.06 104 ASN A CA 1
ATOM 852 C C . ASN A 1 104 ? 4.089 4.580 -0.813 1.00 88.06 104 ASN A C 1
ATOM 854 O O . ASN A 1 104 ? 5.175 5.063 -1.141 1.00 88.06 104 ASN A O 1
ATOM 858 N N . ILE A 1 105 ? 3.485 4.928 0.325 1.00 91.25 105 ILE A N 1
ATOM 859 C CA . ILE A 1 105 ? 4.026 5.943 1.239 1.00 91.25 105 ILE A CA 1
ATOM 860 C C . ILE A 1 105 ? 5.347 5.490 1.903 1.00 91.25 105 ILE A C 1
ATOM 862 O O . ILE A 1 105 ? 6.192 6.329 2.235 1.00 91.25 105 ILE A O 1
ATOM 866 N N . GLY A 1 106 ? 5.540 4.172 2.037 1.00 90.81 106 GLY A N 1
ATOM 867 C CA . GLY A 1 106 ? 6.683 3.527 2.679 1.00 90.81 106 GLY A CA 1
ATOM 868 C C . GLY A 1 106 ? 6.704 3.674 4.210 1.00 90.81 106 GLY A C 1
ATOM 869 O O . GLY A 1 106 ? 6.006 4.524 4.774 1.00 90.81 106 GLY A O 1
ATOM 870 N N . PRO A 1 107 ? 7.560 2.912 4.909 1.00 93.94 107 PRO A N 1
ATOM 871 C CA . PRO A 1 107 ? 7.479 2.750 6.363 1.00 93.94 107 PRO A CA 1
ATOM 872 C C . PRO A 1 107 ? 7.798 4.032 7.136 1.00 93.94 107 PRO A C 1
ATOM 874 O O . PRO A 1 107 ? 7.186 4.325 8.160 1.00 93.94 107 PRO A O 1
ATOM 877 N N . HIS A 1 108 ? 8.745 4.842 6.649 1.00 94.50 108 HIS A N 1
ATOM 878 C CA . HIS A 1 108 ? 9.148 6.068 7.343 1.00 94.50 108 HIS A CA 1
ATOM 879 C C . HIS A 1 108 ? 8.009 7.090 7.413 1.00 94.50 108 HIS A C 1
ATOM 881 O O . HIS A 1 108 ? 7.751 7.672 8.463 1.00 94.50 108 HIS A O 1
ATOM 887 N N . LYS A 1 109 ? 7.318 7.318 6.291 1.00 94.81 109 LYS A N 1
ATOM 888 C CA . LYS A 1 109 ? 6.159 8.215 6.253 1.00 94.81 109 LYS A CA 1
ATOM 889 C C . LYS A 1 109 ? 4.919 7.550 6.855 1.00 94.81 109 LYS A C 1
ATOM 891 O O . LYS A 1 109 ? 4.116 8.250 7.457 1.00 94.81 109 LYS A O 1
ATOM 896 N N . GLY A 1 110 ? 4.809 6.223 6.758 1.00 95.81 110 GLY A N 1
ATOM 897 C CA . GLY A 1 110 ? 3.774 5.431 7.419 1.00 95.81 110 GLY A CA 1
ATOM 898 C C . GLY A 1 110 ? 3.729 5.667 8.928 1.00 95.81 110 GLY A C 1
ATOM 899 O O . GLY A 1 110 ? 2.668 5.956 9.456 1.00 95.81 110 GLY A O 1
ATOM 900 N N . LYS A 1 111 ? 4.885 5.694 9.605 1.00 96.44 111 LYS A N 1
ATOM 901 C CA . LYS A 1 111 ? 4.967 6.022 11.044 1.00 96.44 111 LYS A CA 1
ATOM 902 C C . LYS A 1 111 ? 4.472 7.426 11.392 1.00 96.44 111 LYS A C 1
ATOM 904 O O . LYS A 1 111 ? 3.950 7.646 12.478 1.00 96.44 111 LYS A O 1
ATOM 909 N N . ILE A 1 112 ? 4.670 8.393 10.496 1.00 97.69 112 ILE A N 1
ATOM 910 C CA . ILE A 1 112 ? 4.165 9.757 10.696 1.00 97.69 112 ILE A CA 1
ATOM 911 C C . ILE A 1 112 ? 2.640 9.755 10.566 1.00 97.69 112 ILE A C 1
ATOM 913 O O . ILE A 1 112 ? 1.964 10.358 11.390 1.00 97.69 112 ILE A O 1
ATOM 917 N N . LEU A 1 113 ? 2.110 9.063 9.554 1.00 96.81 113 LEU A N 1
ATOM 918 C CA . LEU A 1 113 ? 0.672 8.916 9.343 1.00 96.81 113 LEU A CA 1
ATOM 919 C C . LEU A 1 113 ? -0.006 8.218 10.529 1.00 96.81 113 LEU A C 1
ATOM 921 O O . LEU A 1 113 ? -0.944 8.774 11.084 1.00 96.81 113 LEU A O 1
ATOM 925 N N . ASP A 1 114 ? 0.512 7.064 10.947 1.00 96.56 114 ASP A N 1
ATOM 926 C CA . ASP A 1 114 ? 0.058 6.301 12.117 1.00 96.56 114 ASP A CA 1
ATOM 927 C C . ASP A 1 114 ? -0.033 7.186 13.369 1.00 96.56 114 ASP A C 1
ATOM 929 O O . ASP A 1 114 ? -1.093 7.333 13.979 1.00 96.56 114 ASP A O 1
ATOM 933 N N . ARG A 1 115 ? 1.053 7.909 13.669 1.00 97.19 115 ARG A N 1
ATOM 934 C CA . ARG A 1 115 ? 1.098 8.854 14.785 1.00 97.19 115 ARG A CA 1
ATOM 935 C C . ARG A 1 115 ? 0.036 9.951 14.680 1.00 97.19 115 ARG A C 1
ATOM 937 O O . ARG A 1 115 ? -0.583 10.283 15.685 1.00 97.19 115 ARG A O 1
ATOM 944 N N . LEU A 1 116 ? -0.179 10.518 13.492 1.00 97.19 116 LEU A N 1
ATOM 945 C CA . LEU A 1 116 ? -1.192 11.557 13.289 1.00 97.19 116 LEU A CA 1
ATOM 946 C C . LEU A 1 116 ? -2.611 11.022 13.506 1.00 97.19 116 LEU A C 1
ATOM 948 O O . LEU A 1 116 ? -3.434 11.732 14.082 1.00 97.19 116 LEU A O 1
ATOM 952 N N . ILE A 1 117 ? -2.907 9.794 13.075 1.00 97.31 117 ILE A N 1
ATOM 953 C CA . ILE A 1 117 ? -4.212 9.171 13.324 1.00 97.31 117 ILE A CA 1
ATOM 954 C C . ILE A 1 117 ? -4.392 8.915 14.821 1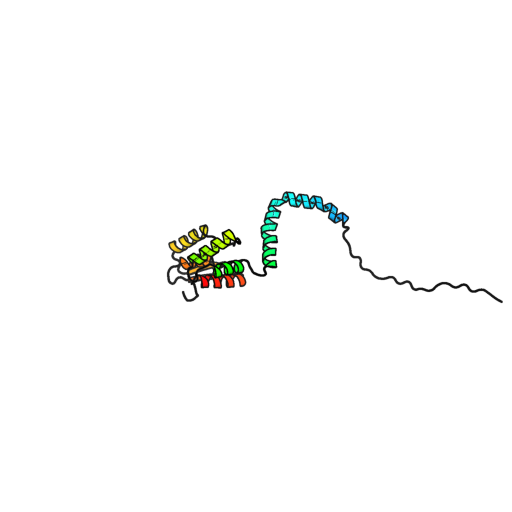.00 97.31 117 ILE A C 1
ATOM 956 O O . ILE A 1 117 ? -5.415 9.313 15.376 1.00 97.31 117 ILE A O 1
ATOM 960 N N . TYR A 1 118 ? -3.378 8.358 15.486 1.00 95.69 118 TYR A N 1
ATOM 961 C CA . TYR A 1 118 ? -3.409 8.106 16.925 1.00 95.69 118 TYR A CA 1
ATOM 962 C C . TYR A 1 118 ? -3.617 9.390 17.747 1.00 95.69 118 TYR A C 1
ATOM 964 O O . TYR A 1 118 ? -4.455 9.425 18.644 1.00 95.69 118 TYR A O 1
ATOM 972 N N . GLU A 1 119 ? -2.891 10.469 17.430 1.00 96.94 119 GLU A N 1
ATOM 973 C CA . GLU A 1 119 ? -2.978 11.744 18.160 1.00 96.94 119 GLU A CA 1
ATOM 974 C C . GLU A 1 119 ? -4.332 12.451 17.982 1.00 96.94 119 GLU A C 1
ATOM 976 O O . GLU A 1 119 ? -4.780 13.144 18.894 1.00 96.94 119 GLU A O 1
ATOM 981 N N . ASN A 1 120 ? -4.989 12.288 16.828 1.00 97.31 120 ASN A N 1
ATOM 982 C CA . ASN A 1 120 ? -6.259 12.961 16.534 1.00 97.31 120 ASN A CA 1
ATOM 983 C C . ASN A 1 120 ? -7.498 12.092 16.802 1.00 97.31 120 ASN A C 1
ATOM 985 O O . ASN A 1 120 ? -8.593 12.641 16.905 1.00 97.31 120 ASN A O 1
ATOM 989 N N . ALA A 1 121 ? -7.342 10.766 16.880 1.00 96.06 121 ALA A N 1
ATOM 990 C CA . ALA A 1 121 ? -8.412 9.783 17.067 1.00 96.06 121 ALA A CA 1
ATOM 991 C C . ALA A 1 121 ? -9.687 10.072 16.233 1.00 96.06 121 ALA A C 1
ATOM 993 O O . ALA A 1 121 ? -10.787 10.181 16.788 1.00 96.06 121 ALA A O 1
ATOM 994 N N . PRO A 1 122 ? -9.573 10.245 14.900 1.00 97.31 122 PRO A N 1
ATOM 995 C CA . PRO A 1 122 ? -10.713 10.611 14.069 1.00 97.31 122 PRO A CA 1
ATOM 996 C C . PRO A 1 122 ? -11.739 9.473 13.992 1.00 97.31 122 PRO A C 1
ATOM 998 O O . PRO A 1 122 ? -11.383 8.307 13.867 1.00 97.31 122 PRO A O 1
ATOM 1001 N N . LEU A 1 123 ? -13.030 9.822 13.993 1.00 96.88 123 LEU A N 1
ATOM 1002 C CA . LEU A 1 123 ? -14.120 8.851 13.813 1.00 96.88 123 LEU A CA 1
ATOM 1003 C C . LEU A 1 123 ? -14.480 8.608 12.343 1.00 96.88 123 LEU A C 1
ATOM 1005 O O . LEU A 1 123 ? -15.113 7.610 12.024 1.00 96.88 123 LEU A O 1
ATOM 1009 N N . ASN A 1 124 ? -14.117 9.523 11.444 1.00 97.00 124 ASN A N 1
ATOM 1010 C CA . ASN A 1 124 ? -14.358 9.387 10.011 1.00 97.00 124 ASN A CA 1
ATOM 1011 C C . ASN A 1 124 ? -13.122 9.862 9.251 1.00 97.00 124 ASN A C 1
ATOM 1013 O O . ASN A 1 124 ? -12.684 10.999 9.439 1.00 97.00 124 ASN A O 1
ATOM 1017 N N . VAL A 1 125 ? -12.585 9.011 8.383 1.00 97.56 125 VAL A N 1
ATOM 1018 C CA . VAL A 1 125 ? -11.426 9.316 7.539 1.00 97.56 125 VAL A CA 1
ATOM 1019 C C . VAL A 1 125 ? -11.781 9.069 6.080 1.00 97.56 125 VAL A C 1
ATOM 1021 O O . VAL A 1 125 ? -12.436 8.084 5.754 1.00 97.56 125 VAL A O 1
ATOM 1024 N N . LEU A 1 126 ? -11.344 9.974 5.203 1.00 97.69 126 LEU A N 1
ATOM 1025 C CA . LEU A 1 126 ? -11.442 9.826 3.755 1.00 97.69 126 LEU A CA 1
ATOM 1026 C C . LEU A 1 126 ? -10.036 9.768 3.156 1.00 97.69 126 LEU A C 1
ATOM 1028 O O . LEU A 1 126 ? -9.277 10.733 3.241 1.00 97.69 126 LEU A O 1
ATOM 1032 N N . GLU A 1 127 ? -9.713 8.651 2.520 1.00 96.94 127 GLU A N 1
ATOM 1033 C CA . GLU A 1 127 ? -8.507 8.454 1.728 1.00 96.94 127 GLU A CA 1
ATOM 1034 C C . GLU A 1 127 ? -8.821 8.648 0.237 1.00 96.94 127 GLU A C 1
ATOM 1036 O O . GLU A 1 127 ? -9.726 8.025 -0.322 1.00 96.94 127 GLU A O 1
ATOM 1041 N N . LEU A 1 128 ? -8.051 9.518 -0.419 1.00 96.44 128 LEU A N 1
ATOM 1042 C CA . LEU A 1 128 ? -8.136 9.759 -1.858 1.00 96.44 128 LEU A CA 1
ATOM 1043 C C . LEU A 1 128 ? -6.921 9.135 -2.551 1.00 96.44 128 LEU A C 1
ATOM 1045 O O . LEU A 1 128 ? -5.812 9.662 -2.467 1.00 96.44 128 LEU A O 1
ATOM 1049 N N . GLY A 1 129 ? -7.152 8.034 -3.262 1.00 93.88 129 GLY A N 1
ATOM 1050 C CA . GLY A 1 129 ? -6.134 7.237 -3.941 1.00 93.88 129 GLY A CA 1
ATOM 1051 C C . GLY A 1 129 ? -5.666 6.045 -3.110 1.00 93.88 129 GLY A C 1
ATOM 1052 O O . GLY A 1 129 ? -4.549 6.055 -2.599 1.00 93.88 129 GLY A O 1
ATOM 1053 N N . THR A 1 130 ? -6.494 5.002 -3.033 1.00 94.81 130 THR A N 1
ATOM 1054 C CA . THR A 1 130 ? -6.215 3.749 -2.304 1.00 94.81 130 THR A CA 1
ATOM 1055 C C . THR A 1 130 ? -4.984 3.002 -2.831 1.00 94.81 130 THR A C 1
ATOM 1057 O O . THR A 1 130 ? -4.259 2.340 -2.084 1.00 94.81 130 THR A O 1
ATOM 1060 N N . TYR A 1 131 ? -4.728 3.093 -4.139 1.00 93.94 131 TYR A N 1
ATOM 1061 C CA . TYR A 1 131 ? -3.645 2.416 -4.843 1.00 93.94 131 TYR A CA 1
ATOM 1062 C C . TYR A 1 131 ? -3.631 0.890 -4.631 1.00 93.94 131 TYR A C 1
ATOM 1064 O O . TYR A 1 131 ? -4.315 0.172 -5.348 1.00 93.94 131 TYR A O 1
ATOM 1072 N N . CYS A 1 132 ? -2.838 0.380 -3.686 1.00 94.00 132 CYS A N 1
ATOM 1073 C CA . CYS A 1 132 ? -2.733 -1.048 -3.371 1.00 94.00 132 CYS A CA 1
ATOM 1074 C C . CYS A 1 132 ? -3.160 -1.376 -1.931 1.00 94.00 132 CYS A C 1
ATOM 1076 O O . CYS A 1 132 ? -2.880 -2.472 -1.464 1.00 94.00 132 CYS A O 1
ATOM 1078 N N . GLY A 1 133 ? -3.764 -0.427 -1.205 1.00 95.12 133 GLY A N 1
ATOM 1079 C CA . GLY A 1 133 ? -4.262 -0.628 0.162 1.00 95.12 133 GLY A CA 1
ATOM 1080 C C . GLY A 1 133 ? -3.219 -0.479 1.279 1.00 95.12 133 GLY A C 1
ATOM 1081 O O . GLY A 1 133 ? -3.558 -0.613 2.448 1.00 95.12 133 GLY A O 1
ATOM 1082 N N . TYR A 1 134 ? -1.951 -0.177 0.964 1.00 96.94 134 TYR A N 1
ATOM 1083 C CA . TYR A 1 134 ? -0.877 -0.090 1.972 1.00 96.94 134 TYR A CA 1
ATOM 1084 C C . TYR A 1 134 ? -1.128 1.013 3.013 1.00 96.94 134 TYR A C 1
ATOM 1086 O O . TYR A 1 134 ? -1.025 0.775 4.212 1.00 96.94 134 TYR A O 1
ATOM 1094 N N . ALA A 1 135 ? -1.451 2.232 2.567 1.00 97.12 135 ALA A N 1
ATOM 1095 C CA . ALA A 1 135 ? -1.733 3.336 3.487 1.00 97.12 135 ALA A CA 1
ATOM 1096 C C . ALA A 1 135 ? -3.066 3.124 4.219 1.00 97.12 135 ALA A C 1
ATOM 1098 O O . ALA A 1 135 ? -3.149 3.403 5.412 1.00 97.12 135 ALA A O 1
ATOM 1099 N N . THR A 1 136 ? -4.055 2.544 3.538 1.00 97.19 136 THR A N 1
ATOM 1100 C CA . THR A 1 136 ? -5.343 2.152 4.113 1.00 97.19 136 THR A CA 1
ATOM 1101 C C . THR A 1 136 ? -5.175 1.242 5.328 1.00 97.19 136 THR A C 1
ATOM 1103 O O . THR A 1 136 ? -5.777 1.516 6.358 1.00 97.19 136 THR A O 1
ATOM 1106 N N . ILE A 1 137 ? -4.309 0.221 5.253 1.00 97.31 137 ILE A N 1
ATOM 1107 C CA . ILE A 1 137 ? -4.017 -0.683 6.383 1.00 97.31 137 ILE A CA 1
ATOM 1108 C C . ILE A 1 137 ? -3.433 0.083 7.575 1.00 97.31 137 ILE A C 1
ATOM 1110 O O . ILE A 1 137 ? -3.861 -0.133 8.705 1.00 97.31 137 ILE A O 1
ATOM 1114 N N . ILE A 1 138 ? -2.484 0.994 7.330 1.00 97.50 138 ILE A N 1
ATOM 1115 C CA . ILE A 1 138 ? -1.873 1.815 8.390 1.00 97.50 138 ILE A CA 1
ATOM 1116 C C . ILE A 1 138 ? -2.938 2.665 9.083 1.00 97.50 138 ILE A C 1
ATOM 1118 O O . ILE A 1 138 ? -2.992 2.715 10.307 1.00 97.50 138 ILE A O 1
ATOM 1122 N N . ILE A 1 139 ? -3.795 3.326 8.300 1.00 97.19 139 ILE A N 1
ATOM 1123 C CA . ILE A 1 139 ? -4.868 4.158 8.845 1.00 97.19 139 ILE A CA 1
ATOM 1124 C C . ILE A 1 139 ? -5.840 3.286 9.640 1.00 97.19 139 ILE A C 1
ATOM 1126 O O . ILE A 1 139 ? -6.117 3.601 10.791 1.00 97.19 139 ILE A O 1
ATOM 1130 N N . ALA A 1 140 ? -6.319 2.186 9.056 1.00 95.81 140 ALA A N 1
ATOM 1131 C CA . ALA A 1 140 ? -7.297 1.296 9.674 1.00 95.81 140 ALA A CA 1
ATOM 1132 C C . ALA A 1 140 ? -6.806 0.720 11.010 1.00 95.81 140 ALA A C 1
ATOM 1134 O O . ALA A 1 140 ? -7.563 0.692 11.975 1.00 95.81 140 ALA A O 1
ATOM 1135 N N . GLN A 1 141 ? -5.529 0.337 11.103 1.00 95.06 141 GLN A N 1
ATOM 1136 C CA . GLN A 1 141 ? -4.938 -0.182 12.339 1.00 95.06 141 GLN A CA 1
ATOM 1137 C C . GLN A 1 141 ? -4.856 0.869 13.460 1.00 95.06 141 GLN A C 1
ATOM 1139 O O . GLN A 1 141 ? -4.932 0.518 14.637 1.00 95.06 141 GLN A O 1
ATOM 1144 N N . ALA A 1 142 ? -4.690 2.143 13.103 1.00 95.62 142 ALA A N 1
ATOM 1145 C CA . ALA A 1 142 ? -4.525 3.244 14.049 1.00 95.62 142 ALA A CA 1
ATOM 1146 C C . ALA A 1 142 ? -5.855 3.873 14.502 1.00 95.62 142 ALA A C 1
ATOM 1148 O O . ALA A 1 142 ? -5.870 4.707 15.412 1.00 95.62 142 ALA A O 1
ATOM 1149 N N . LEU A 1 143 ? -6.968 3.525 13.850 1.00 95.88 143 LEU A N 1
ATOM 1150 C CA . LEU A 1 143 ? -8.272 4.112 14.129 1.00 95.88 143 LEU A CA 1
ATOM 1151 C C . LEU A 1 143 ? -8.872 3.604 15.452 1.00 95.88 143 LEU A C 1
ATOM 1153 O O . LEU A 1 143 ? -8.720 2.433 15.804 1.00 95.88 143 LEU A O 1
ATOM 1157 N N . PRO A 1 144 ? -9.596 4.464 16.195 1.00 94.50 144 PRO A N 1
ATOM 1158 C CA . PRO A 1 144 ? -10.327 4.023 17.373 1.00 94.50 144 PRO A CA 1
ATOM 1159 C C . PRO A 1 144 ? -11.509 3.125 16.981 1.00 94.50 144 PRO A C 1
ATOM 1161 O O . PRO A 1 144 ? -12.074 3.247 15.894 1.00 94.50 144 PRO A O 1
ATOM 1164 N N . LEU A 1 145 ? -11.927 2.254 17.903 1.00 91.56 145 LEU A N 1
ATOM 1165 C CA . LEU A 1 145 ? -13.091 1.384 17.708 1.00 91.56 145 LEU A CA 1
ATOM 1166 C C . LEU A 1 145 ? -14.337 2.192 17.315 1.00 91.56 145 LEU A C 1
ATOM 1168 O O . LEU A 1 145 ? -14.668 3.195 17.951 1.00 91.56 145 LEU A O 1
ATOM 1172 N N . GLY A 1 146 ? -15.041 1.726 16.283 1.00 91.00 146 GLY A N 1
ATOM 1173 C CA . GLY A 1 146 ? -16.239 2.377 15.749 1.00 91.00 146 GLY A CA 1
ATOM 1174 C C . GLY A 1 146 ? -15.970 3.550 14.800 1.00 91.00 146 GLY A C 1
ATOM 1175 O O . GLY A 1 146 ? -16.928 4.151 14.306 1.00 91.00 146 GLY A O 1
ATOM 1176 N N . ALA A 1 147 ? -14.705 3.886 14.527 1.00 95.25 147 ALA A N 1
ATOM 1177 C CA . ALA A 1 147 ? -14.366 4.803 13.448 1.00 95.25 147 ALA A CA 1
ATOM 1178 C C . ALA A 1 147 ? -14.570 4.157 12.073 1.00 95.25 147 ALA A C 1
ATOM 1180 O O . ALA A 1 147 ? -14.588 2.939 11.929 1.00 95.25 147 ALA A O 1
ATOM 1181 N N . ARG A 1 148 ? -14.711 4.994 11.045 1.00 95.19 148 ARG A N 1
ATOM 1182 C CA . ARG A 1 148 ? -14.919 4.566 9.661 1.00 95.19 148 ARG A CA 1
ATOM 1183 C C . ARG A 1 148 ? -13.865 5.154 8.742 1.00 95.19 148 ARG A C 1
ATOM 1185 O O . ARG A 1 148 ? -13.615 6.362 8.764 1.00 95.19 148 ARG A O 1
ATOM 1192 N N . LEU A 1 149 ? -13.299 4.304 7.895 1.00 96.50 149 LEU A N 1
ATOM 1193 C CA . LEU A 1 149 ? -12.382 4.683 6.829 1.00 96.50 149 LEU A CA 1
ATOM 1194 C C . LEU A 1 149 ? -13.061 4.481 5.479 1.00 96.50 149 LEU A C 1
ATOM 1196 O O . LEU A 1 149 ? -13.420 3.369 5.112 1.00 96.50 149 LEU A O 1
ATOM 1200 N N . TYR A 1 150 ? -13.199 5.563 4.724 1.00 96.12 150 TYR A N 1
ATOM 1201 C CA . TYR A 1 150 ? -13.641 5.532 3.338 1.00 96.12 150 TYR A CA 1
ATOM 1202 C C . TYR A 1 150 ? -12.427 5.725 2.445 1.00 96.12 150 TYR A C 1
ATOM 1204 O O . TYR A 1 150 ? -11.670 6.674 2.634 1.00 96.12 150 TYR A O 1
ATOM 1212 N N . THR A 1 151 ? -12.246 4.859 1.457 1.00 96.25 151 THR A N 1
ATOM 1213 C CA . THR A 1 151 ? -11.153 4.981 0.495 1.00 96.25 151 THR A CA 1
ATOM 1214 C C . THR A 1 151 ? -11.696 4.962 -0.925 1.00 96.25 151 THR A C 1
ATOM 1216 O O . THR A 1 151 ? -12.631 4.225 -1.234 1.00 96.25 151 THR A O 1
ATOM 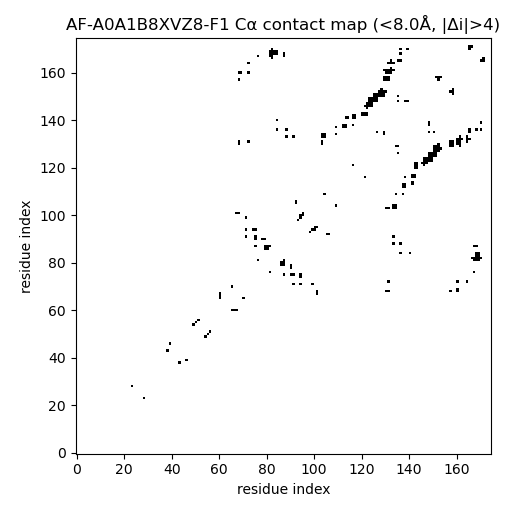1219 N N . ILE A 1 152 ? -11.164 5.835 -1.779 1.00 95.81 152 ILE A N 1
ATOM 1220 C CA . ILE A 1 152 ? -11.626 6.003 -3.159 1.00 95.81 152 ILE A CA 1
ATOM 1221 C C . ILE A 1 152 ? -10.423 5.927 -4.092 1.00 95.81 152 ILE A C 1
ATOM 1223 O O . ILE A 1 152 ? -9.473 6.695 -3.944 1.00 95.81 152 ILE A O 1
ATOM 1227 N N . ASP A 1 153 ? -10.491 5.074 -5.112 1.00 95.56 153 ASP A N 1
ATOM 1228 C CA . ASP A 1 153 ? -9.528 5.056 -6.213 1.00 95.56 153 ASP A CA 1
ATOM 1229 C C . ASP A 1 153 ? -10.246 5.228 -7.554 1.00 95.56 153 ASP A C 1
ATOM 1231 O O . ASP A 1 153 ? -11.320 4.679 -7.790 1.00 95.56 153 ASP A O 1
ATOM 1235 N N . PHE A 1 154 ? -9.643 6.009 -8.449 1.00 94.06 154 PHE A N 1
ATOM 1236 C CA . PHE A 1 154 ? -10.180 6.235 -9.789 1.00 94.06 154 PHE A CA 1
ATOM 1237 C C . PHE A 1 154 ? -10.029 4.999 -10.688 1.00 94.06 154 PHE A C 1
ATOM 1239 O O . PHE A 1 154 ? -10.811 4.804 -11.618 1.00 94.06 154 PHE A O 1
ATOM 1246 N N . ASN A 1 155 ? -9.000 4.179 -10.458 1.00 92.56 155 ASN A N 1
ATOM 1247 C CA . ASN A 1 155 ? -8.715 3.015 -11.278 1.00 92.56 155 ASN A CA 1
ATOM 1248 C C . ASN A 1 155 ? -9.361 1.757 -10.663 1.00 92.56 155 ASN A C 1
ATOM 1250 O O . ASN A 1 155 ? -8.911 1.299 -9.610 1.00 92.56 155 ASN A O 1
ATOM 1254 N N . PRO A 1 156 ? -10.339 1.129 -11.341 1.00 92.81 156 PRO A N 1
ATOM 1255 C CA . PRO A 1 156 ? -11.058 -0.019 -10.790 1.00 92.81 156 PRO A CA 1
ATOM 1256 C C . PRO A 1 156 ? -10.165 -1.251 -10.591 1.00 92.81 156 PRO A C 1
ATOM 1258 O O . PRO A 1 156 ? -10.380 -2.020 -9.661 1.00 92.81 156 PRO A O 1
ATOM 1261 N N . THR A 1 157 ? -9.129 -1.439 -11.415 1.00 91.12 157 THR A N 1
ATOM 1262 C CA . THR A 1 157 ? -8.170 -2.539 -11.231 1.00 91.12 157 THR A CA 1
ATOM 1263 C C . THR A 1 157 ? -7.369 -2.355 -9.947 1.00 91.12 157 THR A C 1
ATOM 1265 O O . THR A 1 157 ? -7.156 -3.317 -9.218 1.00 91.12 157 THR A O 1
ATOM 1268 N N . LYS A 1 158 ? -6.951 -1.122 -9.642 1.00 92.12 158 LYS A N 1
ATOM 1269 C CA . LYS A 1 158 ? -6.224 -0.811 -8.404 1.00 92.12 158 LYS A CA 1
ATOM 1270 C C . LYS A 1 158 ? -7.119 -0.947 -7.181 1.00 92.12 158 LYS A C 1
ATOM 1272 O O . LYS A 1 158 ? -6.718 -1.598 -6.223 1.00 92.12 158 LYS A O 1
ATOM 1277 N N . ALA A 1 159 ? -8.345 -0.431 -7.264 1.00 94.50 159 ALA A N 1
ATOM 1278 C CA . ALA A 1 159 ? -9.354 -0.608 -6.225 1.00 94.50 159 ALA A CA 1
ATOM 1279 C C . ALA A 1 159 ? -9.571 -2.096 -5.897 1.00 94.50 159 ALA A C 1
ATOM 1281 O O . ALA A 1 159 ? -9.504 -2.477 -4.734 1.00 94.50 159 ALA A O 1
ATOM 1282 N N . ALA A 1 160 ? -9.704 -2.950 -6.918 1.00 94.81 160 ALA A N 1
ATOM 1283 C CA . ALA A 1 160 ? -9.865 -4.390 -6.726 1.00 94.81 160 ALA A CA 1
ATOM 1284 C C . ALA A 1 160 ? -8.640 -5.056 -6.072 1.00 94.81 160 ALA A C 1
ATOM 1286 O O . ALA A 1 160 ? -8.794 -5.986 -5.284 1.00 94.81 160 ALA A O 1
ATOM 1287 N N . VAL A 1 161 ? -7.414 -4.613 -6.377 1.00 95.19 161 VAL A N 1
ATOM 1288 C CA . VAL A 1 161 ? -6.215 -5.105 -5.674 1.00 95.19 161 VAL A CA 1
ATOM 1289 C C . VAL A 1 161 ? -6.217 -4.649 -4.218 1.00 95.19 161 VAL A C 1
ATOM 1291 O O . VAL A 1 161 ? -5.957 -5.454 -3.327 1.00 95.19 161 VAL A O 1
ATOM 1294 N N . ALA A 1 162 ? -6.509 -3.372 -3.976 1.00 95.88 162 ALA A N 1
ATOM 1295 C CA . ALA A 1 162 ? -6.546 -2.817 -2.634 1.00 95.88 162 ALA A CA 1
ATOM 1296 C C . ALA A 1 162 ? -7.574 -3.529 -1.750 1.00 95.88 162 ALA A C 1
ATOM 1298 O O . ALA A 1 162 ? -7.237 -3.900 -0.634 1.00 95.88 162 ALA A O 1
ATOM 1299 N N . GLU A 1 163 ? -8.774 -3.804 -2.262 1.00 95.44 163 GLU A N 1
ATOM 1300 C CA . GLU A 1 163 ? -9.809 -4.560 -1.550 1.00 95.44 163 GLU A CA 1
ATOM 1301 C C . GLU A 1 163 ? -9.291 -5.932 -1.089 1.00 95.44 163 GLU A C 1
ATOM 1303 O O . GLU A 1 163 ? -9.386 -6.274 0.089 1.00 95.44 163 GLU A O 1
ATOM 1308 N N . LYS A 1 164 ? -8.647 -6.698 -1.982 1.00 95.81 164 LYS A N 1
ATOM 1309 C CA . LYS A 1 164 ? -8.051 -7.997 -1.621 1.00 95.81 164 LYS A CA 1
ATOM 1310 C C . LYS A 1 164 ? -6.986 -7.860 -0.529 1.00 95.81 164 LYS A C 1
ATOM 1312 O O . LYS A 1 164 ? -6.910 -8.704 0.358 1.00 95.81 164 LYS A O 1
ATOM 1317 N N . VAL A 1 165 ? -6.151 -6.823 -0.606 1.00 96.50 165 VAL A N 1
ATOM 1318 C CA . VAL A 1 165 ? -5.079 -6.547 0.364 1.00 96.50 165 VAL A CA 1
ATOM 1319 C C . VAL A 1 165 ? -5.647 -6.173 1.733 1.00 96.50 165 VAL A C 1
ATOM 1321 O O . VAL A 1 165 ? -5.181 -6.687 2.746 1.00 96.50 165 VAL A O 1
ATOM 1324 N N . ILE A 1 166 ? -6.661 -5.310 1.763 1.00 96.31 166 ILE A N 1
ATOM 1325 C CA . ILE A 1 166 ? -7.336 -4.856 2.984 1.00 96.31 166 ILE A CA 1
ATOM 1326 C C . ILE A 1 166 ? -7.991 -6.050 3.691 1.00 96.31 166 ILE A C 1
ATOM 1328 O O . ILE A 1 166 ? -7.755 -6.266 4.880 1.00 96.31 166 ILE A O 1
ATOM 1332 N N . ARG A 1 167 ? -8.690 -6.902 2.932 1.00 95.88 167 ARG A N 1
ATOM 1333 C CA . ARG A 1 167 ? -9.290 -8.140 3.452 1.00 95.88 167 ARG A CA 1
ATOM 1334 C C . ARG A 1 167 ? -8.247 -9.137 3.940 1.00 95.88 167 ARG A C 1
ATOM 1336 O O . ARG A 1 167 ? -8.417 -9.736 4.998 1.00 95.88 167 ARG A O 1
ATOM 1343 N N . LEU A 1 168 ? -7.131 -9.283 3.221 1.00 96.25 168 LEU A N 1
ATOM 1344 C CA . LEU A 1 168 ? -6.006 -10.114 3.661 1.00 96.25 168 LEU A CA 1
ATOM 1345 C C . LEU A 1 168 ? -5.418 -9.626 4.994 1.00 96.25 168 LEU A C 1
ATOM 1347 O O . LEU A 1 168 ? -5.001 -10.448 5.805 1.00 96.25 168 LEU A O 1
ATOM 1351 N N . ALA A 1 169 ? -5.404 -8.314 5.233 1.00 96.44 169 ALA A N 1
ATOM 1352 C CA . ALA A 1 169 ? -4.950 -7.712 6.485 1.00 96.44 169 ALA A CA 1
ATOM 1353 C C . ALA A 1 169 ? -5.963 -7.833 7.640 1.00 96.44 169 ALA A C 1
ATOM 1355 O O . ALA A 1 169 ? -5.626 -7.473 8.765 1.00 96.44 169 ALA A O 1
ATOM 1356 N N . GLY A 1 170 ? -7.163 -8.371 7.390 1.00 94.94 170 GLY A N 1
ATOM 1357 C CA . GLY A 1 170 ? -8.187 -8.618 8.408 1.00 94.94 170 GLY A CA 1
ATOM 1358 C C . GLY A 1 170 ? -9.222 -7.504 8.571 1.00 94.94 170 GLY A C 1
ATOM 1359 O O . GLY A 1 170 ? -10.006 -7.555 9.516 1.00 94.94 170 GLY A O 1
ATOM 1360 N N . PHE A 1 171 ? -9.249 -6.521 7.669 1.00 93.50 171 PHE A N 1
ATOM 1361 C CA . PHE A 1 171 ? -10.281 -5.485 7.645 1.00 93.50 171 PHE A CA 1
ATOM 1362 C C . PHE A 1 171 ? -11.360 -5.858 6.623 1.00 93.50 171 PHE A C 1
ATOM 1364 O O . PHE A 1 171 ? -11.043 -6.172 5.476 1.00 93.50 171 PHE A O 1
ATOM 1371 N N . ASP A 1 172 ? -12.622 -5.833 7.036 1.00 84.12 172 ASP A N 1
ATOM 1372 C CA . ASP A 1 172 ? -13.786 -6.075 6.176 1.00 84.12 172 ASP A CA 1
ATOM 1373 C C . ASP A 1 172 ? -14.850 -5.009 6.484 1.00 84.12 172 ASP A C 1
ATOM 1375 O O . ASP A 1 172 ? -14.705 -4.267 7.455 1.00 84.12 172 ASP A O 1
ATOM 1379 N N . ASP A 1 173 ? -15.908 -4.926 5.680 1.00 72.56 173 ASP A N 1
ATOM 1380 C CA . ASP A 1 173 ? -16.952 -3.891 5.820 1.00 72.56 173 ASP A CA 1
ATOM 1381 C C . ASP A 1 173 ? -17.702 -3.940 7.174 1.00 72.56 173 ASP A C 1
ATOM 1383 O O . ASP A 1 173 ? -18.367 -2.973 7.559 1.00 72.56 173 ASP A O 1
ATOM 1387 N N . ASP A 1 174 ? -17.583 -5.058 7.898 1.00 61.94 174 ASP A N 1
ATOM 1388 C CA . ASP A 1 174 ? -18.252 -5.336 9.174 1.00 61.94 174 ASP A CA 1
ATOM 1389 C C . ASP A 1 174 ? -17.383 -5.060 10.424 1.00 61.94 174 ASP A C 1
ATOM 1391 O O . ASP A 1 174 ? -17.878 -5.21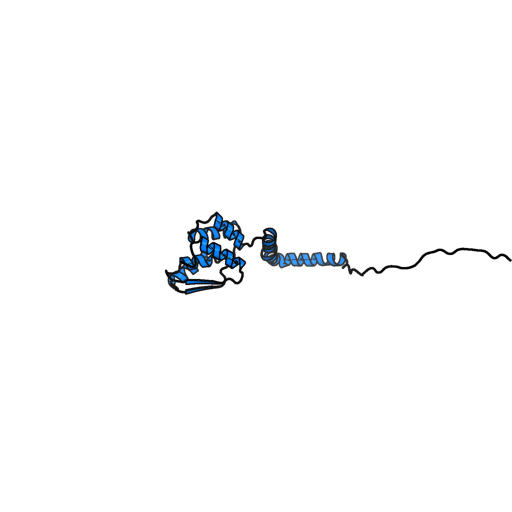8 11.547 1.00 61.94 174 ASP A O 1
ATOM 1395 N N . THR A 1 175 ? -16.111 -4.674 10.254 1.00 52.22 175 THR A N 1
ATOM 1396 C CA . THR A 1 175 ? -15.121 -4.515 11.343 1.00 52.22 175 THR A CA 1
ATOM 1397 C C . THR A 1 175 ? -14.819 -3.048 11.641 1.00 52.22 175 THR A C 1
ATOM 1399 O O . THR A 1 175 ? -14.812 -2.686 12.841 1.00 52.22 175 THR A O 1
#

Solvent-accessible surface area (backbone atoms only — not comparable to full-atom values): 10516 Å² total; per-residue (Å²): 134,91,82,83,89,85,90,84,80,91,83,84,92,79,84,81,91,77,82,87,74,84,71,75,57,67,68,63,61,58,69,45,45,66,57,51,51,50,48,48,63,74,39,37,68,61,50,51,49,45,41,57,69,46,52,52,48,52,47,51,40,65,74,65,73,49,56,70,62,51,57,52,48,55,52,32,70,74,71,30,53,75,55,34,47,67,46,37,53,52,38,47,52,50,39,38,75,74,76,53,78,65,95,65,79,52,70,77,53,41,55,54,52,32,50,54,38,52,77,64,54,54,56,68,46,80,45,84,61,43,54,56,20,66,65,55,50,47,51,62,73,36,44,48,92,86,39,45,81,46,71,42,48,93,48,68,71,36,42,56,42,12,52,54,43,33,45,40,30,58,50,56,101,90,108

Foldseek 3Di:
DDDDDDDDDDDDDDDDDDDDPPDPPVVVVVVCVVVVVVVCVVCVVVVVCCCVVPVVQVVVCVVVVDDPLVVLLVQLVVQAQFQALVSSLVSSLVCCVPPNNDPDPHDVVLVVLLVVCLVVQAQEEEAEACQQQNSVSSNVVSHDPNRDYHYDHPDVVRVVNNQSSCNSNPDDPVD

Sequence (175 aa):
MLGYRLPISDTPITPLLLPLSRMVSPAIALAFIPFIITLIIRYRHYFLLFYRAVLVRRFQDYTTGVAREERAFQYVLTHAIPGDPQHVLNTFDQYCSHCEHLSNIGPHKGKILDRLIYENAPLNVLELGTYCGYATIIIAQALPLGARLYTIDFNPTKAAVAEKVIRLAGFDDDT

Nearest PDB structures (foldseek):
  5k0g-assembly2_B  TM=9.831E-01  e=3.154E-11  Rattus norvegicus
  5k0b-assembly4_D  TM=9.841E-01  e=6.328E-11  Rattus norvegicus
  6aw8-assembly1_A  TM=9.884E-01  e=8.965E-11  Nannospalax galili
  5fhr-assembly1_B  TM=9.901E-01  e=1.698E-10  Rattus norvegicus
  7ud6-assembly1_A  TM=9.758E-01  e=2.141E-10  Homo sapiens

Mean predicted aligned error: 13.23 Å

pLDDT: mean 83.6, std 16.28, range [39.66, 97.75]

Organism: Xenopus tropicalis (NCBI:txid8364)

Radius of gyration: 32.56 Å; Cα contacts (8 Å, |Δi|>4): 159; chains: 1; bounding box: 44×32×131 Å

InterPro domains:
  IPR002935 Class I-like SAM-dependent O-methyltransferase [PF01596] (104-173)
  IPR002935 Class I-like SAM-dependent O-methyltransferase [PS51682] (65-175)
  IPR029063 S-adenosyl-L-methionine-dependent methyltransferase superfamily [G3DSA:3.40.50.150] (66-175)
  IPR029063 S-adenosyl-L-methionine-dependent methyltransferase superfamily [SSF53335] (68-173)

Secondary structure (DSSP, 8-state):
-------------------------HHHHHHHHHHHHHHHHHTHHHHHHHIIIIIIHHHHHHHH-S-HHHHHHHHHHHHSPTT-HHHHHHHHHHHHHHT----S-HHHHHHHHHHHHHHH--SEEEEE--TTSHHHHHHHHHSPTT-EEEEE-S-HHHHHHHHHHHHHTT--TT-